Protein AF-A0A3C1G5T3-F1 (afdb_monomer)

Mean predicted aligned error: 8.59 Å

Foldseek 3Di:
DDQDPVNVVVVVVVVVVPPPPPLVVVVVCLVVCLLPQAKWKKKKAKDFQDPVNLVVCVVVVPDPDSVRRDRIDIDIDIGLAQDQDDARMWMWIDGRPDPDIHTLADHYHPVCLVQCDPPHPNPDPRHVVRVVCVVPPSVVSRDDDPSRDDPVVRVVSVVVVVVVVVVVVVPPDPPPDDDD

Structure (mmCIF, N/CA/C/O backbone):
data_AF-A0A3C1G5T3-F1
#
_entry.id   AF-A0A3C1G5T3-F1
#
loop_
_atom_site.group_PDB
_atom_site.id
_atom_site.type_symbol
_atom_site.label_atom_id
_atom_site.label_alt_id
_atom_site.label_comp_id
_atom_site.label_asym_id
_atom_site.label_entity_id
_atom_site.label_seq_id
_atom_site.pdbx_PDB_ins_code
_atom_site.Cartn_x
_atom_site.Cartn_y
_atom_site.Cartn_z
_atom_site.occupancy
_atom_site.B_iso_or_equiv
_atom_site.auth_seq_id
_atom_site.auth_comp_id
_atom_site.auth_asym_id
_atom_site.auth_atom_id
_atom_site.pdbx_PDB_model_num
ATOM 1 N N . MET A 1 1 ? 22.142 -7.875 -28.730 1.00 46.91 1 MET A N 1
ATOM 2 C CA . MET A 1 1 ? 23.131 -7.805 -27.631 1.00 46.91 1 MET A CA 1
ATOM 3 C C . MET A 1 1 ? 22.887 -9.006 -26.719 1.00 46.91 1 MET A C 1
ATOM 5 O O . MET A 1 1 ? 21.768 -9.137 -26.240 1.00 46.91 1 MET A O 1
ATOM 9 N N . LYS A 1 2 ? 23.834 -9.945 -26.578 1.00 52.00 2 LYS A N 1
ATOM 10 C CA . LYS A 1 2 ? 23.668 -11.123 -25.702 1.00 52.00 2 LYS A CA 1
ATOM 11 C C . LYS A 1 2 ? 24.092 -10.728 -24.285 1.00 52.00 2 LYS A C 1
ATOM 13 O O . LYS A 1 2 ? 25.249 -10.384 -24.090 1.00 52.00 2 LYS A O 1
ATOM 18 N N . ILE A 1 3 ? 23.155 -10.729 -23.340 1.00 53.44 3 ILE A N 1
ATOM 19 C CA . ILE A 1 3 ? 23.441 -10.489 -21.918 1.00 53.44 3 ILE A CA 1
ATOM 20 C C . ILE A 1 3 ? 24.166 -11.725 -21.381 1.00 53.44 3 ILE A C 1
ATOM 22 O O . ILE A 1 3 ? 23.725 -12.850 -21.632 1.00 53.44 3 ILE A O 1
ATOM 26 N N . THR A 1 4 ? 25.295 -11.536 -20.699 1.00 74.88 4 THR A N 1
ATOM 27 C CA . THR A 1 4 ? 26.058 -12.658 -20.146 1.00 74.88 4 THR A CA 1
ATOM 28 C C . THR A 1 4 ? 25.395 -13.187 -18.869 1.00 74.88 4 THR A C 1
ATOM 30 O O . THR A 1 4 ? 24.637 -12.488 -18.199 1.00 74.88 4 THR A O 1
ATOM 33 N N . ARG A 1 5 ? 25.663 -14.449 -18.512 1.00 63.16 5 ARG A N 1
ATOM 34 C CA . ARG A 1 5 ? 25.104 -15.080 -17.300 1.00 63.16 5 ARG A CA 1
ATOM 35 C C . ARG A 1 5 ? 25.532 -14.357 -16.014 1.00 63.16 5 ARG A C 1
ATOM 37 O O . ARG A 1 5 ? 24.779 -14.366 -15.048 1.00 63.16 5 ARG A O 1
ATOM 44 N N . ILE A 1 6 ? 26.706 -13.724 -16.030 1.00 67.81 6 ILE A N 1
ATOM 45 C CA . ILE A 1 6 ? 27.238 -12.927 -14.919 1.00 67.81 6 ILE A CA 1
ATOM 46 C C . ILE A 1 6 ? 26.474 -11.602 -14.819 1.00 67.81 6 ILE A C 1
ATOM 48 O O . ILE A 1 6 ? 25.955 -11.297 -13.754 1.00 67.81 6 ILE A O 1
ATOM 52 N N . ASP A 1 7 ? 26.252 -10.901 -15.939 1.00 61.22 7 ASP A N 1
ATOM 53 C CA . ASP A 1 7 ? 25.428 -9.679 -15.952 1.00 61.22 7 ASP A CA 1
ATOM 54 C C . ASP A 1 7 ? 23.989 -9.941 -15.485 1.00 61.22 7 ASP A C 1
ATOM 56 O O . ASP A 1 7 ? 23.367 -9.096 -14.846 1.00 61.22 7 ASP A O 1
ATOM 60 N N . ALA A 1 8 ? 23.430 -11.109 -15.818 1.00 63.44 8 ALA A N 1
ATOM 61 C CA . ALA A 1 8 ? 22.106 -11.512 -15.355 1.00 63.44 8 ALA A CA 1
ATOM 62 C C . ALA A 1 8 ? 22.082 -11.789 -13.842 1.00 63.44 8 ALA A C 1
ATOM 64 O O . ALA A 1 8 ? 21.101 -11.446 -13.185 1.00 63.44 8 ALA A O 1
ATOM 65 N N . HIS A 1 9 ? 23.150 -12.376 -13.294 1.00 66.62 9 HIS A N 1
ATOM 66 C CA . HIS A 1 9 ? 23.280 -12.649 -11.865 1.00 66.62 9 HIS A CA 1
ATOM 67 C C . HIS A 1 9 ? 23.486 -11.366 -11.054 1.00 66.62 9 HIS A C 1
ATOM 69 O O . HIS A 1 9 ? 22.780 -11.179 -10.074 1.00 66.62 9 HIS A O 1
ATOM 75 N N . ASP A 1 10 ? 24.335 -10.442 -11.508 1.00 54.66 10 ASP A N 1
ATOM 76 C CA . ASP A 1 10 ? 24.535 -9.145 -10.846 1.00 54.66 10 ASP A CA 1
ATOM 77 C C . ASP A 1 10 ? 23.273 -8.279 -10.900 1.00 54.66 10 ASP A C 1
ATOM 79 O O . ASP A 1 10 ? 22.906 -7.636 -9.918 1.00 54.66 10 ASP A O 1
ATOM 83 N N . ARG A 1 11 ? 22.546 -8.299 -12.026 1.00 58.91 11 ARG A N 1
ATOM 84 C CA . ARG A 1 11 ? 21.238 -7.634 -12.125 1.00 58.91 11 ARG A CA 1
ATOM 85 C C . ARG A 1 11 ? 20.214 -8.262 -11.191 1.00 58.91 11 ARG A C 1
ATOM 87 O O . ARG A 1 11 ? 19.453 -7.524 -10.578 1.00 58.91 11 ARG A O 1
ATOM 94 N N . PHE A 1 12 ? 20.200 -9.589 -11.072 1.00 58.12 12 PHE A N 1
ATOM 95 C CA . PHE A 1 12 ? 19.327 -10.304 -10.144 1.00 58.12 12 PHE A CA 1
ATOM 96 C C . PHE A 1 12 ? 19.682 -9.983 -8.688 1.00 58.12 12 PHE A C 1
ATOM 98 O O . PHE A 1 12 ? 18.801 -9.578 -7.940 1.00 58.12 12 PHE A O 1
ATOM 105 N N . GLU A 1 13 ? 20.964 -10.051 -8.320 1.00 50.69 13 GLU A N 1
ATOM 106 C CA . GLU A 1 13 ?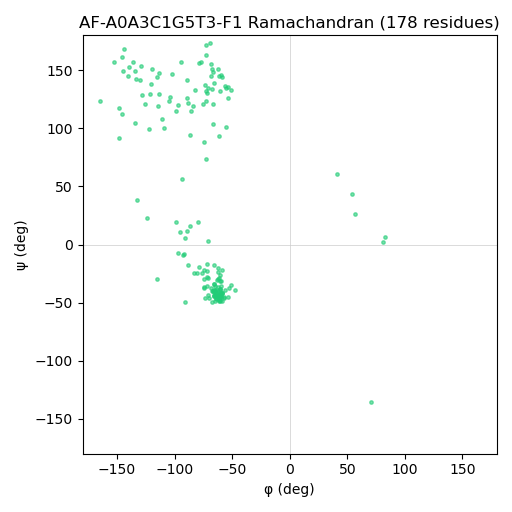 21.484 -9.688 -6.999 1.00 50.69 13 GLU A CA 1
ATOM 107 C C . GLU A 1 13 ? 21.136 -8.247 -6.626 1.00 50.69 13 GLU A C 1
ATOM 109 O O . GLU A 1 13 ? 20.670 -7.999 -5.515 1.00 50.69 13 GLU A O 1
ATOM 114 N N . HIS A 1 14 ? 21.320 -7.298 -7.546 1.00 50.78 14 HIS A N 1
ATOM 115 C CA . HIS A 1 14 ? 20.975 -5.893 -7.341 1.00 50.78 14 HIS A CA 1
ATOM 116 C C . HIS A 1 14 ? 19.457 -5.691 -7.195 1.00 50.78 14 HIS A C 1
ATOM 118 O O . HIS A 1 14 ? 19.027 -4.843 -6.410 1.00 50.78 14 HIS A O 1
ATOM 124 N N . PHE A 1 15 ? 18.645 -6.489 -7.894 1.00 48.47 15 PHE A N 1
ATOM 125 C CA . PHE A 1 15 ? 17.191 -6.524 -7.720 1.00 48.47 15 PHE A CA 1
ATOM 126 C C . PHE A 1 15 ? 16.812 -7.062 -6.331 1.00 48.47 15 PHE A C 1
ATOM 128 O O . PHE A 1 15 ? 16.001 -6.460 -5.636 1.00 48.47 15 PHE A O 1
ATOM 135 N N . THR A 1 16 ? 17.460 -8.140 -5.874 1.00 47.59 16 THR A N 1
ATOM 136 C CA . THR A 1 16 ? 17.227 -8.740 -4.548 1.00 47.59 16 THR A CA 1
ATOM 137 C C . THR A 1 16 ? 17.820 -7.946 -3.383 1.00 47.59 16 THR A C 1
ATOM 139 O O . THR A 1 16 ? 17.267 -7.979 -2.293 1.00 47.59 16 THR A O 1
ATOM 142 N N . LYS A 1 17 ? 18.917 -7.200 -3.562 1.00 44.78 17 LYS A N 1
ATOM 143 C CA . LYS A 1 17 ? 19.487 -6.313 -2.525 1.00 44.78 17 LYS A CA 1
ATOM 144 C C . LYS A 1 17 ? 18.656 -5.045 -2.332 1.00 44.78 17 LYS A C 1
ATOM 146 O O . LYS A 1 17 ? 18.688 -4.455 -1.258 1.00 44.78 17 LYS A O 1
ATOM 151 N N . GLN A 1 18 ? 17.870 -4.666 -3.339 1.00 46.16 18 GLN A N 1
ATOM 152 C CA . GLN A 1 18 ? 16.790 -3.690 -3.217 1.00 46.16 18 GLN A CA 1
ATOM 153 C C . GLN A 1 18 ? 15.461 -4.327 -2.779 1.00 46.16 18 GLN A C 1
ATOM 155 O O . GLN A 1 18 ? 14.431 -3.671 -2.933 1.00 46.16 18 GLN A O 1
ATOM 160 N N . ASN A 1 19 ? 15.445 -5.564 -2.243 1.00 46.97 19 ASN A N 1
ATOM 161 C CA . ASN A 1 19 ? 14.214 -6.189 -1.751 1.00 46.97 19 ASN A CA 1
ATOM 162 C C . ASN A 1 19 ? 13.624 -5.357 -0.616 1.00 46.97 19 ASN A C 1
ATOM 164 O O . ASN A 1 19 ? 13.947 -5.494 0.563 1.00 46.97 19 ASN A O 1
ATOM 168 N N . PHE A 1 20 ? 12.721 -4.483 -1.018 1.00 61.41 20 PHE A N 1
ATOM 169 C CA . PHE A 1 20 ? 11.746 -3.864 -0.171 1.00 61.41 20 PHE A CA 1
ATOM 170 C C . PHE A 1 20 ? 10.818 -4.986 0.282 1.00 61.41 20 PHE A C 1
ATOM 172 O O . PHE A 1 20 ? 10.030 -5.504 -0.512 1.00 61.41 20 PHE A O 1
ATOM 179 N N . ASP A 1 21 ? 10.972 -5.430 1.527 1.00 75.38 21 ASP A N 1
ATOM 180 C CA . ASP A 1 21 ? 10.152 -6.511 2.058 1.00 75.38 21 ASP A CA 1
ATOM 181 C C . ASP A 1 21 ? 8.744 -5.979 2.344 1.00 75.38 21 ASP A C 1
ATOM 183 O O . ASP A 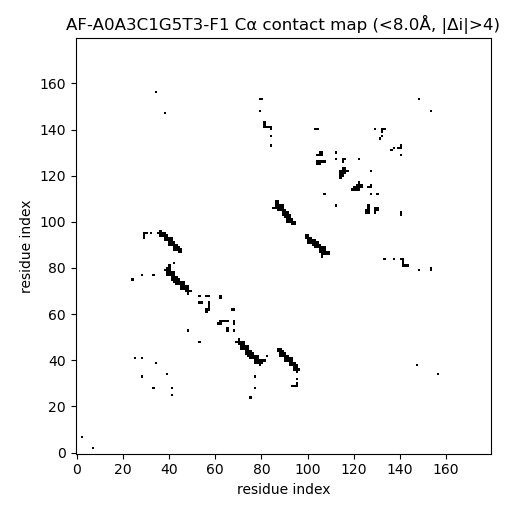1 21 ? 8.427 -5.492 3.432 1.00 75.38 21 ASP A O 1
ATOM 187 N N . ILE A 1 22 ? 7.902 -6.050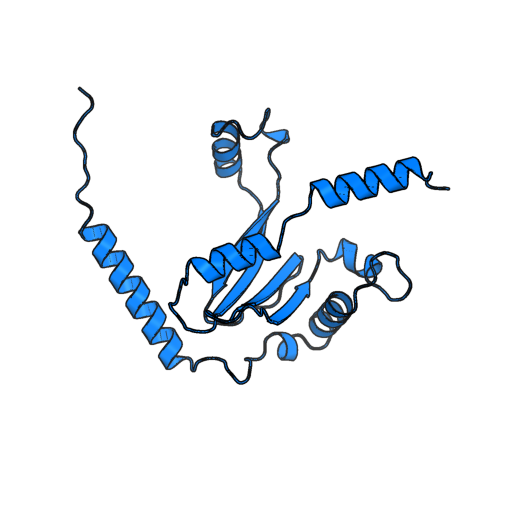 1.309 1.00 84.25 22 ILE A N 1
ATOM 188 C CA . ILE A 1 22 ? 6.473 -5.732 1.354 1.00 84.25 22 ILE A CA 1
ATOM 189 C C . ILE A 1 22 ? 5.822 -6.418 2.558 1.00 84.25 22 ILE A C 1
ATOM 191 O O . ILE A 1 22 ? 4.992 -5.803 3.229 1.00 84.25 22 ILE A O 1
ATOM 195 N N . SER A 1 23 ? 6.220 -7.658 2.854 1.00 85.44 23 SER A N 1
ATOM 196 C CA . SER A 1 23 ? 5.668 -8.454 3.948 1.00 85.44 23 SER A CA 1
ATOM 197 C C . SER A 1 23 ? 6.037 -7.848 5.295 1.00 85.44 23 SER A C 1
ATOM 199 O O . SER A 1 23 ? 5.146 -7.600 6.101 1.00 85.44 23 SER A O 1
ATOM 201 N N . ALA A 1 24 ? 7.315 -7.526 5.516 1.00 87.31 24 ALA A N 1
ATOM 202 C CA . ALA A 1 24 ? 7.762 -6.891 6.756 1.00 87.31 24 ALA A CA 1
ATOM 203 C C . ALA A 1 24 ? 7.095 -5.523 6.980 1.00 87.31 24 ALA A C 1
ATOM 205 O O . ALA A 1 24 ? 6.649 -5.229 8.088 1.00 87.31 24 ALA A O 1
ATOM 206 N N . CYS A 1 25 ? 6.969 -4.697 5.934 1.00 88.56 25 CYS A N 1
ATOM 207 C CA . CYS A 1 25 ? 6.294 -3.400 6.042 1.00 88.56 25 CYS A CA 1
ATOM 208 C C . CYS A 1 25 ? 4.789 -3.533 6.318 1.00 88.56 25 CYS A C 1
ATOM 210 O O . CYS A 1 25 ? 4.238 -2.762 7.106 1.00 88.56 25 CYS A O 1
ATOM 212 N N . CYS A 1 26 ? 4.116 -4.500 5.686 1.00 89.69 26 CYS A N 1
ATOM 213 C CA . CYS A 1 26 ? 2.711 -4.775 5.975 1.00 89.69 26 CYS A CA 1
ATOM 214 C C . CYS A 1 26 ? 2.536 -5.293 7.406 1.00 89.69 26 CYS A C 1
ATOM 216 O O . CYS A 1 26 ? 1.657 -4.807 8.114 1.00 89.69 26 CYS A O 1
ATOM 218 N N . GLN A 1 27 ? 3.391 -6.221 7.842 1.00 91.19 27 GLN A N 1
ATOM 219 C CA . GLN A 1 27 ? 3.329 -6.810 9.176 1.00 91.19 27 GLN A CA 1
ATOM 220 C C . GLN A 1 27 ? 3.538 -5.760 10.272 1.00 91.19 27 GLN A C 1
ATOM 222 O O . GLN A 1 27 ? 2.736 -5.689 11.196 1.00 91.19 27 GLN A O 1
ATOM 227 N N . ASP A 1 28 ? 4.520 -4.864 10.123 1.00 92.25 28 ASP A N 1
ATOM 228 C CA . ASP A 1 28 ? 4.751 -3.763 11.070 1.00 92.25 28 ASP A CA 1
ATOM 229 C C . ASP A 1 28 ? 3.504 -2.872 11.248 1.00 92.25 28 ASP A C 1
ATOM 231 O O . ASP A 1 28 ? 3.165 -2.470 12.364 1.00 92.25 28 ASP A O 1
ATOM 235 N N . LEU A 1 29 ? 2.763 -2.590 10.170 1.00 92.12 29 LEU A N 1
ATOM 236 C CA . LEU A 1 29 ? 1.505 -1.841 10.263 1.00 92.12 29 LEU A CA 1
ATOM 237 C C . LEU A 1 29 ? 0.365 -2.650 10.891 1.00 92.12 29 LEU A C 1
ATOM 239 O O . LEU A 1 29 ? -0.457 -2.071 11.603 1.00 92.12 29 LEU A O 1
ATOM 243 N N . ILE A 1 30 ? 0.301 -3.956 10.635 1.00 93.12 30 ILE A N 1
ATOM 244 C CA . ILE A 1 30 ? -0.686 -4.860 11.241 1.00 93.12 30 ILE A CA 1
ATOM 245 C C . ILE A 1 30 ? -0.470 -4.937 12.751 1.00 93.12 30 ILE A C 1
ATOM 247 O O . ILE A 1 30 ? -1.420 -4.753 13.514 1.00 93.12 30 ILE A O 1
ATOM 251 N N . ASP A 1 31 ? 0.776 -5.117 13.181 1.00 93.12 31 ASP A N 1
ATOM 252 C CA . ASP A 1 31 ? 1.153 -5.240 14.588 1.00 93.12 31 ASP A CA 1
ATOM 253 C C . ASP A 1 31 ? 0.887 -3.946 15.362 1.00 93.12 31 ASP A C 1
ATOM 255 O O . ASP A 1 31 ? 0.428 -3.977 16.505 1.00 93.12 31 ASP A O 1
ATOM 259 N N . LYS A 1 32 ? 1.082 -2.788 14.716 1.00 92.88 32 LYS A N 1
ATOM 260 C CA . LYS A 1 32 ? 0.753 -1.472 15.289 1.00 92.88 32 LYS A CA 1
ATOM 261 C C . LYS A 1 32 ? -0.740 -1.252 15.520 1.00 92.88 32 LYS A C 1
ATOM 263 O O . LYS A 1 32 ? -1.080 -0.326 16.257 1.00 92.88 32 LYS A O 1
ATOM 268 N N . ARG A 1 33 ? -1.618 -2.044 14.887 1.00 91.50 33 ARG A N 1
ATOM 269 C CA . ARG A 1 33 ? -3.087 -1.957 14.997 1.00 91.50 33 ARG A CA 1
ATOM 270 C C . ARG A 1 33 ? -3.594 -0.506 15.009 1.00 91.50 33 ARG A C 1
ATOM 272 O O . ARG A 1 33 ? -4.234 -0.079 15.974 1.00 91.50 33 ARG A O 1
ATOM 279 N N . PRO A 1 34 ? -3.337 0.280 13.946 1.00 92.06 34 PRO A N 1
ATOM 280 C CA . PRO A 1 34 ? -3.636 1.716 13.915 1.00 92.06 34 PRO A CA 1
ATOM 281 C C . PRO A 1 34 ? -5.120 2.039 14.148 1.00 92.06 34 PRO A C 1
ATOM 283 O O . PRO A 1 34 ? -5.452 3.149 14.562 1.00 92.06 34 PRO A O 1
ATOM 286 N N . PHE A 1 35 ? -6.001 1.065 13.907 1.00 94.00 35 PHE A N 1
ATOM 287 C CA . PHE A 1 35 ? -7.446 1.157 14.108 1.00 94.00 35 PHE A CA 1
ATOM 288 C C . PHE A 1 35 ? -7.987 0.055 15.040 1.00 94.00 35 PHE A C 1
ATOM 290 O O . PHE A 1 35 ? -9.167 -0.284 14.975 1.00 94.00 35 PHE A O 1
ATOM 297 N N . GLY A 1 36 ? -7.138 -0.525 15.896 1.00 91.44 36 GLY A N 1
ATOM 298 C CA . GLY A 1 36 ? -7.494 -1.671 16.737 1.00 91.44 36 GLY A CA 1
ATOM 299 C C . GLY A 1 36 ? -7.663 -2.958 15.922 1.00 91.44 36 GLY A C 1
ATOM 300 O O . GLY A 1 36 ? -6.857 -3.239 15.038 1.00 91.44 36 GLY A O 1
ATOM 301 N N . ASP A 1 37 ? -8.718 -3.723 16.209 1.00 93.75 37 ASP A N 1
ATOM 302 C CA . ASP A 1 37 ? -8.994 -5.026 15.574 1.00 93.75 37 ASP A CA 1
ATOM 303 C C . ASP A 1 37 ? -9.846 -4.924 14.292 1.00 93.75 37 ASP A C 1
ATOM 305 O O . ASP A 1 37 ? -10.363 -5.912 13.773 1.00 93.75 37 ASP A O 1
ATOM 309 N N . ILE A 1 38 ? -10.024 -3.708 13.778 1.00 94.38 38 ILE A N 1
ATOM 310 C CA . ILE A 1 38 ? -10.849 -3.430 12.603 1.00 94.38 38 ILE A CA 1
ATOM 311 C C . ILE A 1 38 ? -10.040 -3.713 11.329 1.00 94.38 38 ILE A C 1
ATOM 313 O O . ILE A 1 38 ? -8.919 -3.212 11.226 1.00 94.38 38 ILE A O 1
ATOM 317 N N . PRO A 1 39 ? -10.585 -4.440 10.332 1.00 95.75 39 PRO A N 1
ATOM 318 C CA . PRO A 1 39 ? -9.942 -4.585 9.029 1.00 95.75 39 PRO A CA 1
ATOM 319 C C . PRO A 1 39 ? -9.665 -3.230 8.379 1.00 95.75 39 PRO A C 1
ATOM 321 O O . PRO A 1 39 ? -10.511 -2.334 8.386 1.00 95.75 39 PRO A O 1
ATOM 324 N N . PHE A 1 40 ? -8.480 -3.075 7.803 1.00 96.88 40 PHE A N 1
ATOM 325 C CA . PHE A 1 40 ? -8.052 -1.802 7.236 1.00 96.88 40 PHE A CA 1
ATOM 326 C C . PHE A 1 40 ? -7.186 -1.998 6.000 1.00 96.88 40 PHE A C 1
ATOM 328 O O . PHE A 1 40 ? -6.620 -3.062 5.756 1.00 96.88 40 PHE A O 1
ATOM 335 N N . TYR A 1 41 ? -7.080 -0.944 5.208 1.00 97.75 41 TYR A N 1
ATOM 336 C CA . TYR A 1 41 ? -6.253 -0.903 4.021 1.00 97.75 41 TYR A CA 1
ATOM 337 C C . TYR A 1 41 ? -4.837 -0.435 4.344 1.00 97.75 41 TYR A C 1
ATOM 339 O O . TYR A 1 41 ? -4.642 0.499 5.118 1.00 97.75 41 TYR A O 1
ATOM 347 N N . ILE A 1 42 ? -3.847 -1.027 3.690 1.00 97.50 42 ILE A N 1
ATOM 348 C CA . ILE A 1 42 ? -2.461 -0.572 3.685 1.00 97.50 42 ILE A CA 1
ATOM 349 C C . ILE A 1 42 ? -2.171 -0.057 2.281 1.00 97.50 42 ILE A C 1
ATOM 351 O O . ILE A 1 42 ? -2.084 -0.831 1.328 1.00 97.50 42 ILE A O 1
ATOM 355 N N . PHE A 1 43 ? -2.057 1.262 2.155 1.00 97.44 43 PHE A N 1
ATOM 356 C CA . PHE A 1 43 ? -1.760 1.924 0.894 1.00 97.44 43 PHE A CA 1
ATOM 357 C C . PHE A 1 43 ? -0.278 2.268 0.815 1.00 97.44 43 PHE A C 1
ATOM 359 O O . PHE A 1 43 ? 0.218 3.085 1.594 1.00 97.44 43 PHE A O 1
ATOM 366 N N . ALA A 1 44 ? 0.418 1.649 -0.130 1.00 95.81 44 ALA A N 1
ATOM 367 C CA . ALA A 1 44 ? 1.813 1.915 -0.425 1.00 95.81 44 ALA A CA 1
ATOM 368 C C . ALA A 1 44 ? 1.903 2.722 -1.719 1.00 95.81 44 ALA A C 1
ATOM 370 O O . ALA A 1 44 ? 1.405 2.288 -2.752 1.00 95.81 44 ALA A O 1
ATOM 371 N N . HIS A 1 45 ? 2.529 3.891 -1.691 1.00 93.75 45 HIS A N 1
ATOM 372 C CA . HIS A 1 45 ? 2.688 4.718 -2.890 1.00 93.75 45 HIS A CA 1
ATOM 373 C C . HIS A 1 45 ? 4.029 5.436 -2.871 1.00 93.75 45 HIS A C 1
ATOM 375 O O . HIS A 1 45 ? 4.569 5.752 -1.806 1.00 93.75 45 HIS A O 1
ATOM 381 N N . ALA A 1 46 ? 4.578 5.684 -4.056 1.00 89.50 46 ALA A N 1
ATOM 382 C CA . ALA A 1 46 ? 5.809 6.440 -4.175 1.00 89.50 46 ALA A CA 1
ATOM 383 C C . ALA A 1 46 ? 5.576 7.930 -3.887 1.00 89.50 46 ALA A C 1
ATOM 385 O O . ALA A 1 46 ? 4.685 8.558 -4.457 1.00 89.50 46 ALA A O 1
ATOM 386 N N . ARG A 1 47 ? 6.435 8.513 -3.050 1.00 89.38 47 ARG A N 1
ATOM 387 C CA . ARG A 1 47 ? 6.538 9.956 -2.826 1.00 89.38 47 ARG A CA 1
ATOM 388 C C . ARG A 1 47 ? 7.940 10.429 -3.175 1.00 89.38 47 ARG A C 1
ATOM 390 O O . ARG A 1 47 ? 8.926 9.792 -2.806 1.00 89.38 47 ARG A O 1
ATOM 397 N N . THR A 1 48 ? 8.026 11.575 -3.837 1.00 87.62 48 THR A N 1
ATOM 398 C CA . THR A 1 48 ? 9.293 12.288 -4.017 1.00 87.62 48 THR A CA 1
ATOM 399 C C . THR A 1 48 ? 9.797 12.816 -2.672 1.00 87.62 48 THR A C 1
ATOM 401 O O . THR A 1 48 ? 9.035 13.395 -1.894 1.00 87.62 48 THR A O 1
ATOM 404 N N . ILE A 1 49 ? 11.081 12.611 -2.393 1.00 87.50 49 ILE A N 1
ATOM 405 C CA . ILE A 1 49 ? 11.759 13.134 -1.207 1.00 87.50 49 ILE A CA 1
ATOM 406 C C . ILE A 1 49 ? 12.209 14.566 -1.505 1.00 87.50 49 ILE A C 1
ATOM 408 O O . ILE A 1 49 ? 12.991 14.804 -2.426 1.00 87.50 49 ILE A O 1
ATOM 412 N N . GLY A 1 50 ? 11.706 15.526 -0.727 1.00 88.56 50 GLY A N 1
ATOM 413 C CA . GLY A 1 50 ? 12.120 16.928 -0.824 1.00 88.56 50 GLY A CA 1
ATOM 414 C C . GLY A 1 50 ? 13.529 17.158 -0.269 1.00 88.56 50 GLY A C 1
ATOM 415 O O . GLY A 1 50 ? 14.043 16.346 0.501 1.00 88.56 50 GLY A O 1
ATOM 416 N N . MET A 1 51 ? 14.14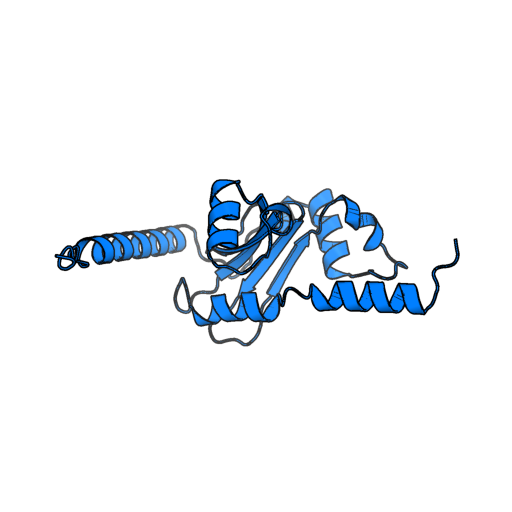8 18.290 -0.615 1.00 88.56 51 MET A N 1
ATOM 417 C CA . MET A 1 51 ? 15.529 18.591 -0.209 1.00 88.56 51 MET A CA 1
ATOM 418 C C . MET A 1 51 ? 15.716 18.598 1.317 1.00 88.56 51 MET A C 1
ATOM 420 O O . MET A 1 51 ? 16.667 18.009 1.822 1.00 88.56 51 MET A O 1
ATOM 424 N N . ASP A 1 52 ? 14.769 19.167 2.065 1.00 89.50 52 ASP A N 1
ATOM 425 C CA . ASP A 1 52 ? 14.825 19.200 3.534 1.00 89.50 52 ASP A CA 1
ATOM 426 C C . ASP A 1 52 ? 14.847 17.798 4.153 1.00 89.50 52 ASP A C 1
ATOM 428 O O . ASP A 1 52 ? 15.531 17.537 5.144 1.00 89.50 52 ASP A O 1
ATOM 432 N N . GLU A 1 53 ? 14.093 16.868 3.570 1.00 87.12 53 GLU A N 1
ATOM 433 C CA . GLU A 1 53 ? 14.067 15.481 4.018 1.00 87.12 53 GLU A CA 1
ATOM 434 C C . GLU A 1 53 ? 15.336 14.739 3.600 1.00 87.12 53 GLU A C 1
ATOM 436 O O . GLU A 1 53 ? 15.868 13.973 4.404 1.00 87.12 53 GLU A O 1
ATOM 441 N N . LYS A 1 54 ? 15.883 15.028 2.410 1.00 89.50 54 LYS A N 1
ATOM 442 C CA . LYS A 1 54 ? 17.201 14.515 2.014 1.00 89.50 54 LYS A CA 1
ATOM 443 C C . LYS A 1 54 ? 18.281 14.927 3.011 1.00 89.50 54 LYS A C 1
ATOM 445 O O . LYS A 1 54 ? 19.042 14.075 3.462 1.00 89.50 54 LYS A O 1
ATOM 450 N N . ILE A 1 55 ? 18.291 16.196 3.425 1.00 90.19 55 ILE A N 1
ATOM 451 C CA . ILE A 1 55 ? 19.221 16.715 4.438 1.00 90.19 55 ILE A CA 1
ATOM 452 C C . ILE A 1 55 ? 19.048 15.973 5.768 1.00 90.19 55 ILE A C 1
ATOM 454 O O . ILE A 1 55 ? 20.039 15.570 6.375 1.00 90.19 55 ILE A O 1
ATOM 458 N N . LYS A 1 56 ? 17.808 15.722 6.209 1.00 88.88 56 LYS A N 1
ATOM 459 C CA . LYS A 1 56 ? 17.540 14.953 7.439 1.00 88.88 56 LYS A CA 1
ATOM 460 C C . LYS A 1 56 ? 18.034 13.509 7.350 1.00 88.88 56 LYS A C 1
ATOM 462 O O . LYS A 1 56 ? 18.650 13.024 8.296 1.00 88.88 56 LYS A O 1
ATOM 467 N N . LEU A 1 57 ? 17.775 12.819 6.240 1.00 86.88 57 LEU A N 1
ATOM 468 C CA . LEU A 1 57 ? 18.222 11.437 6.029 1.00 86.88 57 LEU A CA 1
ATOM 469 C C . LEU A 1 57 ? 19.749 11.339 5.964 1.00 86.88 57 LEU A 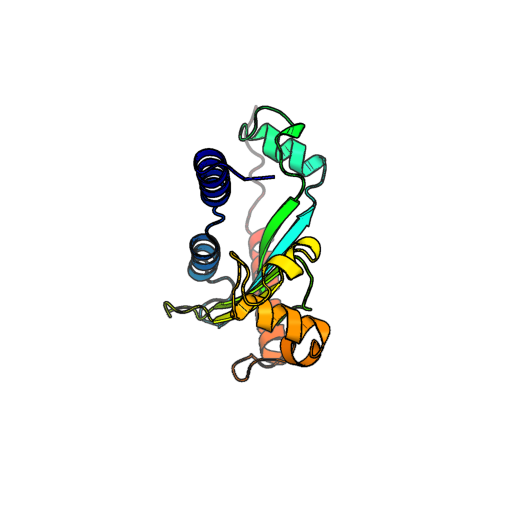C 1
ATOM 471 O O . LEU A 1 57 ? 20.332 10.423 6.543 1.00 86.88 57 LEU A O 1
ATOM 475 N N . TYR A 1 58 ? 20.393 12.313 5.323 1.00 88.12 58 TYR A N 1
ATOM 476 C CA . TYR A 1 58 ? 21.845 12.441 5.305 1.00 88.12 58 TYR A CA 1
ATOM 477 C C . TYR A 1 58 ? 22.418 12.704 6.708 1.00 88.12 58 TYR A C 1
ATOM 479 O O . TYR A 1 58 ? 23.335 12.008 7.139 1.00 88.12 58 TYR A O 1
ATOM 487 N N . ALA A 1 59 ? 21.827 13.624 7.480 1.00 89.44 59 ALA A N 1
ATOM 488 C CA . ALA A 1 59 ? 22.261 13.938 8.845 1.00 89.44 59 ALA A CA 1
ATOM 489 C C . ALA A 1 59 ? 22.180 12.732 9.803 1.00 89.44 59 ALA A C 1
ATOM 491 O O . ALA A 1 59 ? 22.964 12.638 10.747 1.00 89.44 59 ALA A O 1
ATOM 492 N N . GLN A 1 60 ? 21.292 11.768 9.533 1.00 89.62 60 GLN A N 1
ATOM 493 C CA . GLN A 1 60 ? 21.223 10.487 10.252 1.00 89.62 60 GLN A CA 1
ATOM 494 C C . GLN A 1 60 ? 22.395 9.534 9.937 1.00 89.62 60 GLN A C 1
ATOM 496 O O . GLN A 1 60 ? 22.402 8.411 10.437 1.00 89.62 60 GLN A O 1
ATOM 501 N N . ARG A 1 61 ? 23.375 9.950 9.117 1.00 81.56 61 ARG A N 1
ATOM 502 C CA . ARG A 1 61 ? 24.551 9.168 8.684 1.00 81.56 61 ARG A CA 1
ATOM 503 C C . ARG A 1 61 ? 24.203 7.842 8.003 1.00 81.56 61 ARG A C 1
ATOM 505 O O . ARG A 1 61 ? 24.998 6.906 8.011 1.00 81.56 61 ARG A O 1
ATOM 512 N N . LYS A 1 62 ? 23.016 7.763 7.399 1.00 82.12 62 LYS A N 1
ATOM 513 C CA . LYS A 1 62 ? 22.584 6.595 6.617 1.00 82.12 62 LYS A CA 1
ATOM 514 C C . LYS A 1 62 ? 23.186 6.564 5.210 1.00 82.12 62 LYS A C 1
ATOM 516 O O . LYS A 1 62 ? 23.214 5.504 4.599 1.00 82.12 62 LYS A O 1
ATOM 521 N N . PHE A 1 63 ? 23.665 7.708 4.721 1.00 87.69 63 PHE A N 1
ATOM 522 C CA . PHE A 1 63 ? 24.209 7.901 3.376 1.00 87.69 63 PHE A CA 1
ATOM 523 C C . PHE A 1 63 ? 25.514 8.696 3.461 1.00 87.69 63 PHE A C 1
ATOM 525 O O . PHE A 1 63 ? 25.671 9.513 4.374 1.00 87.69 63 PHE A O 1
ATOM 532 N N . LYS A 1 64 ? 26.454 8.459 2.538 1.00 88.75 64 LYS A N 1
ATOM 533 C CA . LYS A 1 64 ? 27.761 9.137 2.530 1.00 88.75 64 LYS A CA 1
ATOM 534 C C . LYS A 1 64 ? 27.697 10.510 1.869 1.00 88.75 64 LYS A C 1
ATOM 536 O O . LYS A 1 64 ? 28.520 11.363 2.188 1.00 88.75 64 LYS A O 1
ATOM 541 N N . SER A 1 65 ? 26.723 10.733 0.989 1.00 89.69 65 SER A N 1
ATOM 542 C CA . SER A 1 65 ? 26.481 12.021 0.336 1.00 89.69 65 SER A CA 1
ATOM 543 C C . SER A 1 65 ? 24.982 12.280 0.127 1.00 89.69 65 SER A C 1
ATOM 545 O O . SER A 1 65 ? 24.153 11.386 0.311 1.00 89.69 65 SER A O 1
ATOM 547 N N . LEU A 1 66 ? 24.614 13.516 -0.228 1.00 88.25 66 LEU A N 1
ATOM 548 C CA . LEU A 1 66 ? 23.217 13.891 -0.495 1.00 88.25 66 LEU A CA 1
ATOM 549 C C . LEU A 1 66 ? 22.698 13.297 -1.812 1.00 88.25 66 LEU A C 1
ATOM 551 O O . LEU A 1 66 ? 21.501 13.046 -1.945 1.00 88.25 66 LEU A O 1
ATOM 555 N N . GLU A 1 67 ? 23.594 13.061 -2.767 1.00 88.62 67 GLU A N 1
ATOM 556 C CA . GLU A 1 67 ? 23.310 12.448 -4.066 1.00 88.62 67 GLU A CA 1
ATOM 557 C C . GLU A 1 67 ? 22.984 10.955 -3.931 1.00 88.62 67 GLU A C 1
ATOM 559 O O . GLU A 1 67 ? 22.204 10.427 -4.718 1.00 88.62 67 GLU A O 1
ATOM 564 N N . GLU A 1 68 ? 23.527 10.285 -2.908 1.00 86.88 68 GLU A N 1
ATOM 565 C CA . GLU A 1 68 ? 23.186 8.895 -2.577 1.00 86.88 68 GLU A CA 1
ATOM 566 C C . GLU A 1 68 ? 21.778 8.753 -1.972 1.00 86.88 68 GLU A C 1
ATOM 568 O O . GLU A 1 68 ? 21.232 7.648 -1.933 1.00 86.88 68 GLU A O 1
ATOM 573 N N . VAL A 1 69 ? 21.167 9.847 -1.495 1.00 84.31 69 VAL A N 1
ATOM 574 C CA . VAL A 1 69 ? 19.815 9.800 -0.933 1.00 84.31 69 VAL A CA 1
ATOM 575 C C . VAL A 1 69 ? 18.801 9.617 -2.068 1.00 84.31 69 VAL A C 1
ATOM 577 O O . VAL A 1 69 ? 18.731 10.466 -2.968 1.00 84.31 69 VAL A O 1
ATOM 580 N N . PRO A 1 70 ? 17.960 8.564 -2.020 1.00 84.94 70 PRO A N 1
ATOM 581 C CA . PRO A 1 70 ? 17.017 8.276 -3.090 1.00 84.94 70 PRO A CA 1
ATOM 582 C C . PRO A 1 70 ? 16.057 9.446 -3.327 1.00 84.94 70 PRO A C 1
ATOM 584 O O . PRO A 1 70 ? 15.622 10.133 -2.406 1.00 84.94 70 PRO A O 1
ATOM 587 N N . GLU A 1 71 ? 15.698 9.677 -4.588 1.00 85.00 71 GLU A N 1
ATOM 588 C CA . GLU A 1 71 ? 14.761 10.746 -4.957 1.00 85.00 71 GLU A CA 1
ATOM 589 C C . GLU A 1 71 ? 13.308 10.396 -4.645 1.00 85.00 71 GLU A C 1
ATOM 591 O O . GLU A 1 71 ? 12.472 11.282 -4.476 1.00 85.00 71 GLU A O 1
ATOM 596 N N . LYS A 1 72 ? 13.001 9.100 -4.581 1.00 84.31 72 LYS A N 1
ATOM 597 C CA . LYS A 1 72 ? 11.668 8.574 -4.312 1.00 84.31 72 LYS A CA 1
ATOM 598 C C . LYS A 1 72 ? 11.744 7.534 -3.206 1.00 84.31 72 LYS A C 1
ATOM 600 O O . LYS A 1 72 ? 12.667 6.727 -3.170 1.00 84.31 72 LYS A O 1
ATOM 605 N N . THR A 1 73 ? 10.743 7.535 -2.340 1.00 86.25 73 THR A N 1
ATOM 606 C CA . THR A 1 73 ? 10.538 6.503 -1.321 1.00 86.25 73 THR A CA 1
ATOM 607 C C . THR A 1 73 ? 9.108 5.994 -1.380 1.00 86.25 73 THR A C 1
ATOM 609 O O . THR A 1 73 ? 8.209 6.719 -1.807 1.00 86.25 73 THR A O 1
ATOM 612 N N . ILE A 1 74 ? 8.887 4.755 -0.953 1.00 88.44 74 ILE A N 1
ATOM 613 C CA . IL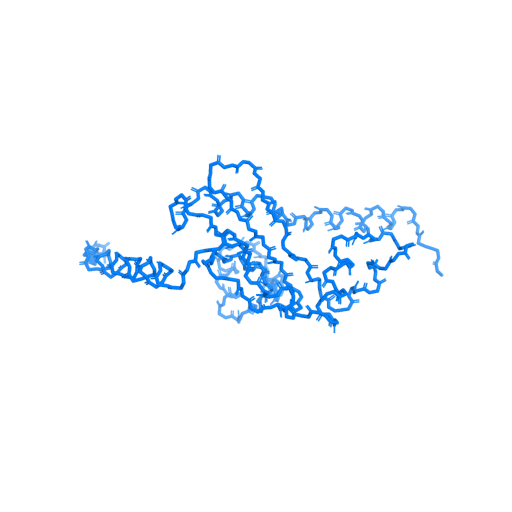E A 1 74 ? 7.544 4.202 -0.805 1.00 88.44 74 ILE A CA 1
ATOM 614 C C . ILE A 1 74 ? 7.050 4.522 0.601 1.00 88.44 74 ILE A C 1
ATOM 616 O O . ILE A 1 74 ? 7.701 4.203 1.596 1.00 88.44 74 ILE A O 1
ATOM 620 N N . ILE A 1 75 ? 5.880 5.146 0.679 1.00 91.31 75 ILE A N 1
ATOM 621 C CA . ILE A 1 75 ? 5.212 5.449 1.940 1.00 91.31 75 ILE A CA 1
ATOM 622 C C . ILE A 1 75 ? 4.071 4.473 2.136 1.00 91.31 75 ILE A C 1
ATOM 624 O O . ILE A 1 75 ? 3.183 4.377 1.290 1.00 91.31 75 ILE A O 1
ATOM 628 N N . TRP A 1 76 ? 4.076 3.829 3.296 1.00 94.19 76 TRP A N 1
ATOM 629 C CA . TRP A 1 76 ? 3.036 2.922 3.749 1.00 94.19 76 TRP A CA 1
ATOM 630 C C . TRP A 1 76 ? 2.064 3.660 4.665 1.00 94.19 76 TRP A C 1
ATOM 632 O O . TRP A 1 76 ? 2.461 4.205 5.696 1.00 94.1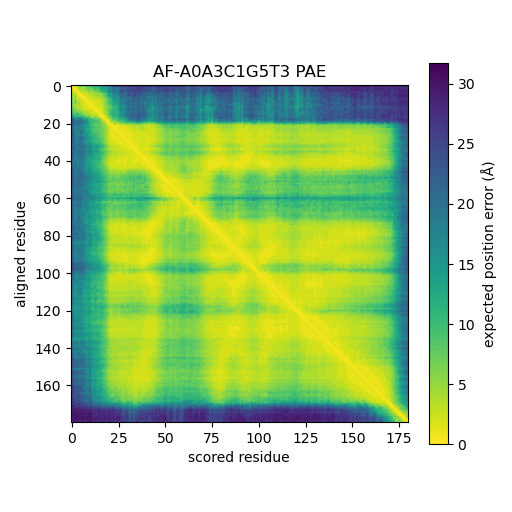9 76 TRP A O 1
ATOM 642 N N . GLN A 1 77 ? 0.791 3.709 4.283 1.00 95.12 77 GLN A N 1
ATOM 643 C CA . GLN A 1 77 ? -0.243 4.436 5.012 1.00 95.12 77 GLN A CA 1
ATOM 644 C C . GLN A 1 77 ? -1.423 3.520 5.340 1.00 95.12 77 GLN A C 1
ATOM 646 O O . GLN A 1 77 ? -2.068 3.020 4.415 1.00 95.12 77 GLN A O 1
ATOM 651 N N . PRO A 1 78 ? -1.764 3.337 6.625 1.00 96.44 78 PRO A N 1
ATOM 652 C CA . PRO A 1 78 ? -2.988 2.648 6.999 1.00 96.44 78 PRO A CA 1
ATOM 653 C C . PRO A 1 78 ? -4.211 3.544 6.728 1.00 96.44 78 PRO A C 1
ATOM 655 O O . PRO A 1 78 ? -4.194 4.744 7.017 1.00 96.44 78 PRO A O 1
ATOM 658 N N . ARG A 1 79 ? -5.286 2.979 6.171 1.00 96.38 79 ARG A N 1
ATOM 659 C CA . ARG A 1 79 ? -6.527 3.686 5.808 1.00 96.38 79 ARG A CA 1
ATOM 660 C C . ARG A 1 79 ? -7.762 2.842 6.118 1.00 96.38 79 ARG A C 1
ATOM 662 O O . ARG A 1 79 ? -7.739 1.633 5.943 1.00 96.38 79 ARG A O 1
ATOM 669 N N . LEU A 1 80 ? -8.860 3.477 6.527 1.00 96.19 80 LEU A N 1
ATOM 670 C CA . LEU A 1 80 ? -10.163 2.805 6.670 1.00 96.19 80 LEU A CA 1
ATOM 671 C C . LEU A 1 80 ? -10.977 2.817 5.371 1.00 96.19 80 LEU A C 1
ATOM 673 O O . LEU A 1 80 ? -11.917 2.046 5.226 1.00 96.19 80 LEU A O 1
ATOM 677 N N . THR A 1 81 ? -10.620 3.693 4.432 1.00 95.94 81 THR A N 1
ATOM 678 C CA . THR A 1 81 ? -11.249 3.797 3.116 1.00 95.94 81 THR A CA 1
ATOM 679 C C . THR A 1 81 ? -10.276 3.396 2.021 1.00 95.94 81 THR A C 1
ATOM 681 O O . THR A 1 81 ? -9.068 3.646 2.108 1.00 95.94 81 THR A O 1
ATOM 684 N N . LYS A 1 82 ? -10.830 2.807 0.962 1.00 96.00 82 LYS A N 1
ATOM 685 C CA . LYS A 1 82 ? -10.108 2.503 -0.267 1.00 96.00 82 LYS A CA 1
ATOM 686 C C . LYS A 1 82 ? -9.707 3.825 -0.950 1.00 96.00 82 LYS A C 1
ATOM 688 O O . LYS A 1 82 ? -10.582 4.664 -1.173 1.00 96.00 82 LYS A O 1
ATOM 693 N N . PRO A 1 83 ? -8.409 4.088 -1.184 1.00 95.75 83 PRO A N 1
ATOM 694 C CA . PRO A 1 83 ? -7.964 5.289 -1.887 1.00 95.75 83 PRO A CA 1
ATOM 695 C C . PRO A 1 83 ? -8.275 5.204 -3.386 1.00 95.75 83 PRO A C 1
ATOM 697 O O . PRO A 1 83 ? -8.650 4.151 -3.890 1.00 95.75 83 PRO A O 1
ATOM 700 N N . GLU A 1 84 ? -8.066 6.308 -4.100 1.00 96.56 84 GLU A N 1
ATOM 701 C CA . GLU A 1 84 ? -8.035 6.289 -5.563 1.00 96.56 84 GLU A CA 1
ATOM 702 C C . GLU A 1 84 ? -6.832 5.466 -6.051 1.00 96.56 84 GLU A C 1
ATOM 704 O O . GLU A 1 84 ? -5.731 5.563 -5.496 1.00 96.56 84 GLU A O 1
ATOM 709 N N . ALA A 1 85 ? -7.031 4.666 -7.095 1.00 96.50 85 ALA A N 1
ATOM 710 C CA . ALA A 1 85 ? -5.964 3.914 -7.727 1.00 96.50 85 ALA A CA 1
ATOM 711 C C . ALA A 1 85 ? -5.036 4.861 -8.502 1.00 96.50 85 ALA A C 1
ATOM 713 O O . ALA A 1 85 ? -5.479 5.749 -9.241 1.00 96.50 85 ALA A O 1
ATOM 714 N N . GLN A 1 86 ? -3.728 4.660 -8.336 1.00 95.38 86 GLN A N 1
ATOM 715 C CA . GLN A 1 86 ? -2.679 5.493 -8.924 1.00 95.38 86 GLN A CA 1
ATOM 716 C C . GLN A 1 86 ? -1.521 4.626 -9.429 1.00 95.38 86 GLN A C 1
ATOM 718 O O . GLN A 1 86 ? -1.270 3.537 -8.909 1.00 95.38 86 GLN A O 1
ATOM 723 N N . GLU A 1 87 ? -0.796 5.113 -10.434 1.00 94.25 87 GLU A N 1
ATOM 724 C CA . GLU A 1 87 ? 0.423 4.458 -10.918 1.00 94.25 87 GLU A CA 1
ATOM 725 C C . GLU A 1 87 ? 1.491 4.402 -9.813 1.00 94.25 87 GLU A C 1
ATOM 727 O O . GLU A 1 87 ? 1.551 5.274 -8.944 1.00 94.25 87 GLU A O 1
ATOM 732 N N . ASN A 1 88 ? 2.360 3.389 -9.862 1.00 93.88 88 ASN A N 1
ATOM 733 C CA . ASN A 1 88 ? 3.407 3.163 -8.860 1.00 93.88 88 ASN A CA 1
ATOM 734 C C . ASN A 1 88 ? 2.870 3.099 -7.411 1.00 93.88 88 ASN A C 1
ATOM 736 O O . ASN A 1 88 ? 3.430 3.699 -6.483 1.00 93.88 88 ASN A O 1
ATOM 740 N N . SER A 1 89 ? 1.753 2.388 -7.233 1.00 95.56 89 SER A N 1
ATOM 741 C CA . SER A 1 89 ? 1.091 2.178 -5.949 1.00 95.56 89 SER A CA 1
ATOM 742 C C . SER A 1 89 ? 0.656 0.727 -5.750 1.00 95.56 89 SER A C 1
ATOM 744 O O . SER A 1 89 ? 0.448 -0.035 -6.694 1.00 95.56 89 SER A O 1
ATOM 746 N N . MET A 1 90 ? 0.499 0.334 -4.494 1.00 96.50 90 MET A N 1
ATOM 747 C CA . MET A 1 90 ? -0.012 -0.966 -4.088 1.00 96.50 90 MET A CA 1
ATOM 748 C C . MET A 1 90 ? -1.053 -0.755 -2.998 1.00 96.50 90 MET A C 1
ATOM 750 O O . MET A 1 90 ? -0.898 0.112 -2.133 1.00 96.50 90 MET A O 1
ATOM 754 N N . LEU A 1 91 ? -2.105 -1.561 -3.028 1.00 97.31 91 LEU A N 1
ATOM 755 C CA . LEU A 1 91 ? -3.108 -1.568 -1.979 1.00 97.31 91 LEU A CA 1
ATOM 756 C C . LEU A 1 91 ? -3.326 -2.984 -1.483 1.00 97.31 91 LEU A C 1
ATOM 758 O O . LEU A 1 91 ? -3.625 -3.904 -2.246 1.00 97.31 91 LEU A O 1
ATOM 762 N N . PHE A 1 92 ? -3.245 -3.112 -0.170 1.00 96.69 92 PHE A N 1
ATOM 763 C CA . PHE A 1 92 ? -3.506 -4.341 0.547 1.00 96.69 92 PHE A CA 1
ATOM 764 C C . PHE A 1 92 ? -4.656 -4.119 1.523 1.00 96.69 92 PHE A C 1
ATOM 766 O O . PHE A 1 92 ? -4.841 -3.010 2.019 1.00 96.69 92 PHE A O 1
ATOM 773 N N . LYS A 1 93 ? -5.415 -5.167 1.825 1.00 96.88 93 LYS A N 1
ATOM 774 C CA . LYS A 1 93 ? -6.396 -5.181 2.908 1.00 96.88 93 LYS A CA 1
ATOM 775 C C . LYS A 1 93 ? -5.942 -6.174 3.965 1.00 96.88 93 LYS A C 1
ATOM 777 O O . LYS A 1 93 ? -5.761 -7.360 3.684 1.00 96.88 93 LYS A O 1
ATOM 782 N N . ALA A 1 94 ? -5.722 -5.660 5.163 1.00 96.12 94 ALA A N 1
ATOM 783 C CA . ALA A 1 94 ? -5.257 -6.407 6.311 1.00 96.12 94 ALA A CA 1
ATOM 784 C C . ALA A 1 94 ? -6.408 -6.699 7.275 1.00 96.12 94 ALA A C 1
ATOM 786 O O . ALA A 1 94 ? -7.318 -5.886 7.456 1.00 96.12 94 ALA A O 1
ATOM 787 N N . TYR A 1 95 ? -6.323 -7.857 7.923 1.00 94.81 95 TYR A N 1
ATOM 788 C CA . TYR A 1 95 ? -7.291 -8.325 8.905 1.00 94.81 95 TYR A CA 1
ATOM 789 C C . TYR A 1 95 ? -6.554 -8.582 10.220 1.00 94.81 95 TYR A C 1
ATOM 791 O O . TYR A 1 95 ? -5.912 -9.625 10.346 1.00 94.81 95 TYR A O 1
ATOM 799 N N . PRO A 1 96 ? -6.602 -7.651 11.190 1.00 91.44 96 PRO A N 1
ATOM 800 C CA . PRO A 1 96 ? -5.946 -7.842 12.479 1.00 91.44 96 PRO A CA 1
ATOM 801 C C . PRO A 1 96 ? -6.321 -9.184 13.120 1.00 91.44 96 PRO A C 1
ATOM 803 O O . PRO A 1 96 ? -7.492 -9.562 13.151 1.00 91.44 96 PRO A O 1
ATOM 806 N N . GLY A 1 97 ? -5.319 -9.915 13.611 1.00 89.12 97 GLY A N 1
ATOM 807 C CA . GLY A 1 97 ? -5.507 -11.244 14.204 1.00 89.12 97 GLY A CA 1
ATOM 808 C C . GLY A 1 97 ? -5.628 -12.397 13.199 1.00 89.12 97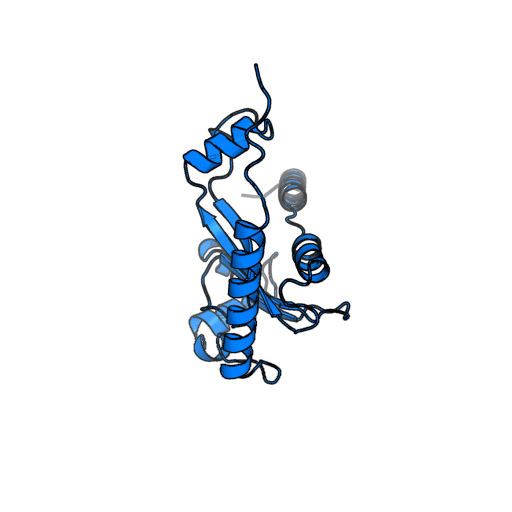 GLY A C 1
ATOM 809 O O . GLY A 1 97 ? -5.816 -13.534 13.624 1.00 89.12 97 GLY A O 1
ATOM 810 N N . LYS A 1 98 ? -5.509 -12.135 11.891 1.00 90.06 98 LYS A N 1
ATOM 811 C CA . LYS A 1 98 ? -5.329 -13.164 10.859 1.00 90.06 98 LYS A CA 1
ATOM 812 C C . LYS A 1 98 ? -3.961 -13.003 10.204 1.00 90.06 98 LYS A C 1
ATOM 814 O O . LYS A 1 98 ? -3.557 -11.886 9.896 1.00 90.06 98 LYS A O 1
ATOM 819 N N . ASP A 1 99 ? -3.331 -14.118 9.853 1.00 84.19 99 ASP A N 1
ATOM 820 C CA . ASP A 1 99 ? -2.037 -14.144 9.147 1.00 84.19 99 ASP A CA 1
ATOM 821 C C . ASP A 1 99 ? -2.176 -13.903 7.632 1.00 84.19 99 ASP A C 1
ATOM 823 O O . ASP A 1 99 ? -1.318 -14.266 6.830 1.00 84.19 99 ASP A O 1
ATOM 827 N N . THR A 1 100 ? -3.302 -13.329 7.204 1.00 86.25 100 THR A N 1
ATOM 828 C CA . THR A 1 100 ? -3.648 -13.178 5.792 1.00 86.25 100 THR A CA 1
ATOM 829 C C . THR A 1 100 ? -3.844 -11.719 5.435 1.00 86.25 100 THR A C 1
ATOM 831 O O . THR A 1 100 ? -4.660 -11.020 6.042 1.00 86.25 100 THR A O 1
ATOM 834 N N . VAL A 1 101 ? -3.169 -11.299 4.370 1.00 91.69 101 VAL A N 1
ATOM 835 C CA . VAL A 1 101 ? -3.355 -10.001 3.728 1.00 91.69 101 VAL A CA 1
ATOM 836 C C . VAL A 1 101 ? -3.922 -10.236 2.334 1.00 91.69 101 VAL A C 1
ATOM 838 O O . VAL A 1 101 ? -3.398 -11.040 1.564 1.00 91.69 101 VAL A O 1
ATOM 841 N N . LYS A 1 102 ? -5.005 -9.536 1.995 1.00 95.12 102 LYS A N 1
ATOM 842 C CA . LYS A 1 102 ? -5.587 -9.573 0.651 1.00 95.12 102 LYS A CA 1
ATOM 843 C C . LYS A 1 102 ? -4.914 -8.505 -0.204 1.00 95.12 102 LYS A C 1
ATOM 845 O O . LYS A 1 102 ? -4.976 -7.324 0.126 1.00 95.12 102 LYS A O 1
ATOM 850 N N . VAL A 1 103 ? -4.296 -8.901 -1.312 1.00 95.31 103 VAL A N 1
ATOM 851 C CA . VAL A 1 103 ? -3.807 -7.950 -2.319 1.00 95.31 103 VAL A CA 1
ATOM 852 C C . VAL A 1 103 ? -5.012 -7.429 -3.099 1.00 95.31 103 VAL A C 1
ATOM 854 O O . VAL A 1 103 ? -5.745 -8.223 -3.683 1.00 95.31 103 VAL A O 1
ATOM 857 N N . ILE A 1 104 ? -5.238 -6.114 -3.080 1.00 96.62 104 ILE A N 1
ATOM 858 C CA . ILE A 1 104 ? -6.312 -5.482 -3.857 1.00 96.62 104 ILE A CA 1
ATOM 859 C C . ILE A 1 104 ? -5.777 -5.074 -5.227 1.00 96.62 104 ILE A C 1
ATOM 861 O O . ILE A 1 104 ? -6.374 -5.420 -6.241 1.00 96.62 104 ILE A O 1
ATOM 865 N N . TRP A 1 105 ? -4.632 -4.387 -5.263 1.00 97.19 105 TRP A N 1
ATOM 866 C CA . TRP A 1 105 ? -3.930 -4.102 -6.511 1.00 97.19 105 TRP A CA 1
ATOM 867 C C . TRP A 1 105 ? -2.433 -3.924 -6.313 1.00 97.19 105 TRP A C 1
ATOM 869 O O . TRP A 1 105 ? -1.959 -3.537 -5.240 1.00 97.19 105 TRP A O 1
ATOM 879 N N . MET A 1 106 ? -1.698 -4.138 -7.400 1.00 96.19 106 MET A N 1
ATOM 880 C CA . MET A 1 106 ? -0.286 -3.792 -7.526 1.00 96.19 106 MET A CA 1
ATOM 881 C C . MET A 1 106 ? -0.068 -3.116 -8.877 1.00 96.19 106 MET A C 1
ATOM 883 O O . MET A 1 106 ? -0.073 -3.768 -9.918 1.00 96.19 106 MET A O 1
ATOM 887 N N . LEU A 1 107 ? 0.098 -1.796 -8.852 1.00 96.06 107 LEU A N 1
ATOM 888 C CA . LEU A 1 107 ? 0.275 -0.959 -10.030 1.00 96.06 107 LEU A CA 1
ATOM 889 C C . LEU A 1 107 ? 1.720 -0.456 -10.064 1.00 96.06 107 LEU A C 1
ATOM 891 O O . LEU A 1 107 ? 2.046 0.488 -9.348 1.00 96.06 107 LEU A O 1
ATOM 895 N N . PRO A 1 108 ? 2.609 -1.061 -10.866 1.00 92.81 108 PRO A N 1
ATOM 896 C CA . PRO A 1 108 ? 3.982 -0.590 -10.990 1.00 92.81 108 PRO A CA 1
ATOM 897 C C . PRO A 1 108 ? 4.044 0.762 -11.715 1.00 92.81 108 PRO A C 1
ATOM 899 O O . PRO A 1 108 ? 3.044 1.257 -12.247 1.00 92.81 108 PRO A O 1
ATOM 902 N N . ASP A 1 109 ? 5.236 1.361 -11.762 1.00 91.19 109 ASP A N 1
ATOM 903 C CA . ASP A 1 109 ? 5.508 2.502 -12.641 1.00 91.19 109 ASP A CA 1
ATOM 904 C C . ASP A 1 109 ? 5.126 2.152 -14.087 1.00 91.19 109 ASP A C 1
ATOM 906 O O . ASP A 1 109 ? 5.443 1.062 -14.577 1.00 91.19 109 ASP A O 1
ATOM 910 N N . ARG A 1 110 ? 4.445 3.077 -14.771 1.00 92.81 110 ARG A N 1
ATOM 911 C CA . ARG A 1 110 ? 3.929 2.892 -16.133 1.00 92.81 110 ARG A CA 1
ATOM 912 C C . ARG A 1 110 ? 4.979 2.388 -17.115 1.00 92.81 110 ARG A C 1
ATOM 914 O O . ARG A 1 110 ? 4.675 1.580 -17.987 1.00 92.81 110 ARG A O 1
ATOM 921 N N . ARG A 1 111 ? 6.231 2.822 -16.953 1.00 91.12 111 ARG A N 1
ATOM 922 C CA . ARG A 1 111 ? 7.358 2.427 -17.814 1.00 91.12 111 ARG A CA 1
ATOM 923 C C . ARG A 1 111 ? 7.655 0.927 -17.755 1.00 91.12 111 ARG A C 1
ATOM 925 O O . ARG A 1 111 ? 8.311 0.406 -18.649 1.00 91.12 111 ARG A O 1
ATOM 932 N N . LEU A 1 112 ? 7.204 0.247 -16.703 1.00 90.62 112 LEU A N 1
ATOM 933 C CA . LEU A 1 112 ? 7.444 -1.174 -16.477 1.00 90.62 112 LEU A CA 1
ATOM 934 C C . LEU A 1 112 ? 6.284 -2.059 -16.944 1.00 90.62 112 LEU A C 1
ATOM 936 O O . LEU A 1 112 ? 6.430 -3.276 -16.920 1.00 90.62 112 LEU A O 1
ATOM 940 N N . TRP A 1 113 ? 5.143 -1.510 -17.361 1.00 94.00 113 TRP A N 1
ATOM 941 C CA . TRP A 1 113 ? 3.934 -2.309 -17.611 1.00 94.00 113 TRP A CA 1
ATOM 942 C C . TRP A 1 113 ? 4.136 -3.396 -18.670 1.00 94.00 113 TRP A C 1
ATOM 944 O O . TRP A 1 113 ? 3.770 -4.547 -18.440 1.00 94.00 113 TRP A O 1
ATOM 954 N N . ASP A 1 114 ? 4.832 -3.077 -19.761 1.00 92.25 114 ASP A N 1
ATOM 955 C CA . ASP A 1 114 ? 5.129 -4.029 -20.841 1.00 92.25 114 ASP A CA 1
ATOM 956 C C . ASP A 1 114 ? 5.983 -5.218 -20.377 1.00 92.25 114 ASP A C 1
ATOM 958 O O . ASP A 1 114 ? 5.954 -6.292 -20.984 1.00 92.25 114 ASP A O 1
ATOM 962 N N . SER A 1 115 ? 6.746 -5.050 -19.291 1.00 91.94 115 SER A N 1
ATOM 963 C CA . SER A 1 115 ? 7.540 -6.133 -18.708 1.00 91.94 115 SER A CA 1
ATOM 964 C C . SER A 1 115 ? 6.673 -7.175 -17.995 1.00 91.94 115 SER A C 1
ATOM 966 O O . SER A 1 115 ? 7.081 -8.329 -17.891 1.00 91.94 115 SER A O 1
ATOM 968 N N . TYR A 1 116 ? 5.461 -6.815 -17.570 1.00 91.75 116 TYR A N 1
ATOM 969 C CA . TYR A 1 116 ? 4.514 -7.720 -16.910 1.00 91.75 116 TYR A CA 1
ATOM 970 C C . TYR A 1 116 ? 3.558 -8.413 -17.893 1.00 91.75 116 TYR A C 1
ATOM 972 O O . TYR A 1 116 ? 2.642 -9.115 -17.469 1.00 91.75 116 TYR A O 1
ATOM 980 N N . ALA A 1 117 ? 3.738 -8.233 -19.205 1.00 88.56 117 ALA A N 1
ATOM 981 C CA . ALA A 1 117 ? 2.934 -8.919 -20.212 1.00 88.56 117 ALA A CA 1
ATOM 982 C C . ALA A 1 117 ? 3.211 -10.435 -20.243 1.00 88.56 117 ALA A C 1
ATOM 984 O O . ALA A 1 117 ? 4.301 -10.900 -19.901 1.00 88.56 117 ALA A O 1
ATOM 985 N N . LYS A 1 118 ? 2.228 -11.208 -20.719 1.00 90.75 118 LYS A N 1
ATOM 986 C CA . LYS A 1 118 ? 2.345 -12.664 -20.872 1.00 90.75 118 LYS A CA 1
ATOM 987 C C . LYS A 1 118 ? 3.557 -13.050 -21.730 1.00 90.75 118 LYS A C 1
ATOM 989 O O . LYS A 1 118 ? 3.775 -12.478 -22.798 1.00 90.75 118 LYS A O 1
ATOM 994 N N . GLY A 1 119 ? 4.323 -14.042 -21.281 1.00 90.00 119 GLY A N 1
ATOM 995 C CA . GLY A 1 119 ? 5.532 -14.535 -21.944 1.00 90.00 119 GLY A CA 1
ATOM 996 C C . GLY A 1 119 ? 6.797 -13.722 -21.653 1.00 90.00 119 GLY A C 1
ATOM 997 O O . GLY A 1 119 ? 7.837 -13.974 -22.266 1.00 90.00 119 GLY A O 1
ATOM 998 N N . LYS A 1 120 ? 6.739 -12.739 -20.746 1.00 89.12 120 LYS A N 1
ATOM 999 C CA . LYS A 1 120 ? 7.912 -11.990 -20.273 1.00 89.12 120 LYS A CA 1
ATOM 1000 C C . LYS A 1 120 ? 8.467 -12.602 -18.989 1.00 89.12 120 LYS A C 1
ATOM 1002 O O . LYS A 1 120 ? 7.765 -13.259 -18.235 1.00 89.12 120 LYS A O 1
ATOM 1007 N N . MET A 1 121 ? 9.747 -12.343 -18.720 1.00 82.56 121 MET A N 1
ATOM 1008 C CA . MET A 1 121 ? 10.440 -12.864 -17.532 1.00 82.56 121 MET A CA 1
ATOM 1009 C C . MET A 1 121 ? 9.807 -12.391 -16.215 1.00 82.56 121 MET A C 1
ATOM 1011 O O . MET A 1 121 ? 9.833 -13.112 -15.226 1.00 82.56 121 MET A O 1
ATOM 1015 N N . THR A 1 122 ? 9.240 -11.187 -16.214 1.00 86.56 122 THR A N 1
ATOM 1016 C CA . THR A 1 122 ? 8.574 -10.561 -15.066 1.00 86.56 122 THR A CA 1
ATOM 1017 C C . THR A 1 122 ? 7.052 -10.708 -15.124 1.00 86.56 122 THR A C 1
ATOM 1019 O O . THR A 1 122 ? 6.352 -9.953 -14.462 1.00 86.56 122 THR A O 1
ATOM 1022 N N . GLU A 1 123 ? 6.515 -11.651 -15.909 1.00 88.94 123 GLU A N 1
ATOM 1023 C CA . GLU A 1 123 ? 5.076 -11.933 -15.942 1.00 88.94 123 GLU A CA 1
ATOM 1024 C C . GLU A 1 123 ? 4.543 -12.205 -14.526 1.00 88.94 123 GLU A C 1
ATOM 1026 O O . GLU A 1 123 ? 5.042 -13.065 -13.800 1.00 88.94 123 GLU A O 1
ATOM 1031 N N . ASN A 1 124 ? 3.503 -11.470 -14.131 1.00 92.50 124 ASN A N 1
ATOM 1032 C CA . ASN A 1 124 ? 2.824 -11.664 -12.859 1.00 92.50 124 ASN A CA 1
ATOM 1033 C C . ASN A 1 124 ? 1.338 -11.378 -13.041 1.00 92.50 124 ASN A C 1
ATOM 1035 O O . ASN A 1 124 ? 0.951 -10.229 -13.235 1.00 92.50 124 ASN A O 1
ATOM 1039 N N . LYS A 1 125 ? 0.512 -12.423 -12.929 1.00 93.12 125 LYS A N 1
ATOM 1040 C CA . LYS A 1 125 ? -0.927 -12.334 -13.185 1.00 93.12 125 LYS A CA 1
ATOM 1041 C C . LYS A 1 125 ? -1.610 -11.233 -12.367 1.00 93.12 125 LYS A C 1
ATOM 1043 O O . LYS A 1 125 ? -2.360 -10.453 -12.934 1.00 93.12 125 LYS A O 1
ATOM 1048 N N . THR A 1 126 ? -1.320 -11.124 -11.070 1.00 93.50 126 THR A N 1
ATOM 1049 C CA . THR A 1 126 ? -1.926 -10.104 -10.197 1.00 93.50 126 THR A CA 1
ATOM 1050 C C . THR A 1 126 ? -1.614 -8.687 -10.675 1.00 93.50 126 THR A C 1
ATOM 1052 O O . THR A 1 126 ? -2.493 -7.826 -10.673 1.00 93.50 126 THR A O 1
ATOM 1055 N N . ILE A 1 127 ? -0.374 -8.439 -11.105 1.00 94.44 127 ILE A N 1
ATOM 1056 C CA . ILE A 1 127 ? 0.046 -7.139 -11.639 1.00 94.44 127 ILE A CA 1
ATOM 1057 C C . ILE A 1 127 ? -0.598 -6.889 -13.005 1.00 94.44 127 ILE A C 1
ATOM 1059 O O . ILE A 1 127 ? -1.144 -5.812 -13.224 1.00 94.44 127 ILE A O 1
ATOM 1063 N N . SER A 1 128 ? -0.586 -7.872 -13.907 1.00 95.44 128 SER A N 1
ATOM 1064 C CA . SER A 1 128 ? -1.208 -7.751 -15.230 1.00 95.44 128 SER A CA 1
ATOM 1065 C C . SER A 1 128 ? -2.712 -7.472 -15.127 1.00 95.44 128 SER A C 1
ATOM 1067 O O . SER A 1 128 ? -3.209 -6.564 -15.791 1.00 95.44 128 SER A O 1
ATOM 1069 N N . ASP A 1 129 ? -3.419 -8.197 -14.255 1.00 96.19 129 ASP A N 1
ATOM 1070 C CA . ASP A 1 129 ? -4.848 -8.009 -13.985 1.00 96.19 129 ASP A CA 1
ATOM 1071 C C . ASP A 1 129 ? -5.101 -6.621 -13.367 1.00 96.19 129 ASP A C 1
ATOM 1073 O O . ASP A 1 129 ? -6.017 -5.918 -13.791 1.00 96.19 129 ASP A O 1
ATOM 1077 N N . SER A 1 130 ? -4.247 -6.178 -12.431 1.00 96.62 130 SER A N 1
ATOM 1078 C CA . SER A 1 130 ? -4.324 -4.830 -11.841 1.00 96.62 130 SER A CA 1
ATOM 1079 C C . SER A 1 130 ? -4.147 -3.735 -12.897 1.00 96.62 130 SER A C 1
ATOM 1081 O O . SER A 1 130 ? -4.911 -2.774 -12.910 1.00 96.62 130 SER A O 1
ATOM 1083 N N . ILE A 1 131 ? -3.162 -3.873 -13.793 1.00 97.00 131 ILE A N 1
ATOM 1084 C CA . ILE A 1 131 ? -2.916 -2.930 -14.895 1.00 97.00 131 ILE A CA 1
ATOM 1085 C C . ILE A 1 131 ? -4.136 -2.876 -15.819 1.00 97.00 131 ILE A C 1
ATOM 1087 O O . ILE A 1 131 ? -4.606 -1.788 -16.154 1.00 97.00 131 ILE A O 1
ATOM 1091 N N . TYR A 1 132 ? -4.674 -4.037 -16.197 1.00 96.81 132 TYR A N 1
ATOM 1092 C CA . TYR A 1 132 ? -5.844 -4.118 -17.063 1.00 96.81 132 TYR A CA 1
ATOM 1093 C C . TYR A 1 132 ? -7.074 -3.459 -16.428 1.00 96.81 132 TYR A C 1
ATOM 1095 O O . TYR A 1 132 ? -7.722 -2.630 -17.073 1.00 96.81 132 TYR A O 1
ATOM 1103 N N . ASP A 1 133 ? -7.379 -3.785 -15.169 1.00 97.12 133 ASP A N 1
ATOM 1104 C CA . ASP A 1 133 ? -8.511 -3.194 -14.458 1.00 97.12 133 ASP A CA 1
ATOM 1105 C C . ASP A 1 133 ? -8.292 -1.693 -14.224 1.00 97.12 133 ASP A C 1
ATOM 1107 O O . ASP A 1 133 ? -9.234 -0.923 -14.350 1.00 97.12 133 ASP A O 1
ATOM 1111 N N . PHE A 1 134 ? -7.065 -1.225 -13.997 1.00 97.38 134 PHE A N 1
ATOM 1112 C CA . PHE A 1 134 ? -6.779 0.209 -13.898 1.00 97.38 134 PHE A CA 1
ATOM 1113 C C . PHE A 1 134 ? -7.006 0.960 -15.218 1.00 97.38 134 PHE A C 1
ATOM 1115 O O . PHE A 1 134 ? -7.534 2.072 -15.210 1.00 97.38 134 PHE A O 1
ATOM 1122 N N . GLN A 1 135 ? -6.636 0.364 -16.355 1.00 96.81 135 GLN A N 1
ATOM 1123 C CA . GLN A 1 135 ? -6.810 0.980 -17.674 1.00 96.81 135 GLN A CA 1
ATOM 1124 C C . GLN A 1 135 ? -8.264 0.969 -18.155 1.00 96.81 135 GLN A C 1
ATOM 1126 O O . GLN A 1 135 ? -8.695 1.927 -18.792 1.00 96.81 135 GLN A O 1
ATOM 1131 N N . ASN A 1 136 ? -9.005 -0.108 -17.878 1.00 97.88 136 ASN A N 1
ATOM 1132 C CA . ASN A 1 136 ? -10.304 -0.359 -18.511 1.00 97.88 136 ASN A CA 1
ATOM 1133 C C . ASN A 1 136 ? -11.479 -0.336 -17.527 1.00 97.88 136 ASN A C 1
ATOM 1135 O O . ASN A 1 136 ? -12.586 0.031 -17.905 1.00 97.88 136 ASN A O 1
ATOM 1139 N N . ASN A 1 137 ? -11.248 -0.696 -16.262 1.00 96.94 137 ASN A N 1
ATOM 1140 C CA . ASN A 1 137 ? -12.285 -0.927 -15.255 1.00 96.94 137 ASN A CA 1
ATOM 1141 C C . ASN A 1 137 ? -11.968 -0.219 -13.923 1.00 96.94 137 ASN A C 1
ATOM 1143 O O . ASN A 1 137 ? -12.223 -0.776 -12.853 1.00 96.94 137 ASN A O 1
ATOM 1147 N N . LYS A 1 138 ? -11.410 1.003 -13.952 1.00 95.12 138 LYS A N 1
ATOM 1148 C CA . LYS A 1 138 ? -10.903 1.688 -12.743 1.00 95.12 138 LYS A CA 1
ATOM 1149 C C . LYS A 1 138 ? -11.939 1.758 -11.611 1.00 95.12 138 LYS A C 1
ATOM 1151 O O . LYS A 1 138 ? -11.606 1.531 -10.454 1.00 95.12 138 LYS A O 1
ATOM 1156 N N . GLN A 1 139 ? -13.214 1.956 -11.947 1.00 95.00 139 GLN A N 1
ATOM 1157 C CA . GLN A 1 139 ? -14.314 1.976 -10.973 1.00 95.00 139 GLN A CA 1
ATOM 1158 C C . GLN A 1 139 ? -14.470 0.656 -10.206 1.00 95.00 139 GLN A C 1
ATOM 1160 O O . GLN A 1 139 ? -14.739 0.671 -9.010 1.00 95.00 139 GLN A O 1
ATOM 1165 N N . LYS A 1 140 ? -14.278 -0.489 -10.871 1.00 93.12 140 LYS A N 1
ATOM 1166 C CA . LYS A 1 140 ? -14.305 -1.811 -10.229 1.00 93.12 140 LYS A CA 1
ATOM 1167 C C . LYS A 1 140 ? -13.133 -1.957 -9.262 1.00 93.12 140 LYS A C 1
ATOM 1169 O O . LYS A 1 140 ? -13.302 -2.490 -8.171 1.00 93.12 140 LYS A O 1
ATOM 1174 N N . LEU A 1 141 ? -11.962 -1.454 -9.653 1.00 92.62 141 LEU A N 1
ATOM 1175 C CA . LEU A 1 141 ? -10.768 -1.469 -8.815 1.00 92.62 141 LEU A CA 1
ATOM 1176 C C . LEU A 1 141 ? -10.967 -0.646 -7.534 1.00 92.62 141 LEU A C 1
ATOM 1178 O O . LEU A 1 141 ? -10.512 -1.058 -6.471 1.00 92.62 141 LEU A O 1
ATOM 1182 N N . GLU A 1 142 ? -11.686 0.472 -7.624 1.00 94.94 142 GLU A N 1
ATOM 1183 C CA . GLU A 1 142 ? -11.941 1.422 -6.529 1.00 94.94 142 GLU A CA 1
ATOM 1184 C C . GLU A 1 142 ? -13.228 1.152 -5.742 1.00 94.94 142 GLU A C 1
ATOM 1186 O O . GLU A 1 142 ? -13.458 1.770 -4.701 1.00 94.94 142 GLU A O 1
ATOM 1191 N N . ALA A 1 143 ? -14.060 0.218 -6.201 1.00 95.38 143 ALA A N 1
ATOM 1192 C CA . ALA A 1 143 ? -15.285 -0.159 -5.513 1.00 95.38 143 ALA A CA 1
ATOM 1193 C C . ALA A 1 143 ? -14.987 -0.691 -4.103 1.00 95.38 143 ALA A C 1
ATOM 1195 O O . ALA A 1 143 ? -13.965 -1.346 -3.871 1.00 95.38 143 ALA A O 1
ATOM 1196 N N . LYS A 1 144 ? -15.895 -0.408 -3.164 1.00 94.69 144 LYS A N 1
ATOM 1197 C CA . LYS A 1 144 ? -15.829 -0.938 -1.798 1.00 94.69 144 LYS A CA 1
ATOM 1198 C C . LYS A 1 144 ? -15.909 -2.462 -1.811 1.00 94.69 144 LYS A C 1
ATOM 1200 O O . LYS A 1 144 ? -16.627 -3.044 -2.621 1.00 94.69 144 LYS A O 1
ATOM 1205 N N . GLU A 1 145 ? -15.190 -3.087 -0.892 1.00 95.19 145 GLU A N 1
ATOM 1206 C CA . GLU A 1 145 ? -15.299 -4.524 -0.649 1.00 95.19 145 GLU A CA 1
ATOM 1207 C C . GLU A 1 145 ? -16.554 -4.819 0.191 1.00 95.19 145 GLU A C 1
ATOM 1209 O O . GLU A 1 145 ? -17.040 -3.957 0.924 1.00 95.19 145 GLU A O 1
ATOM 1214 N N . GLU A 1 146 ? -17.079 -6.042 0.110 1.00 93.94 146 GLU A N 1
ATOM 1215 C CA . GLU A 1 146 ? -18.318 -6.440 0.805 1.00 93.94 146 GLU A CA 1
ATOM 1216 C C . GLU A 1 146 ? -18.234 -6.294 2.332 1.00 93.94 146 GLU A C 1
ATOM 1218 O O . GLU A 1 146 ? -19.225 -6.011 3.000 1.00 93.94 146 GLU A O 1
ATOM 1223 N N . ASP A 1 147 ? -17.037 -6.470 2.884 1.00 93.94 147 ASP A N 1
ATOM 1224 C CA . ASP A 1 147 ? -16.736 -6.392 4.309 1.00 93.94 147 ASP A CA 1
ATOM 1225 C C . ASP A 1 147 ? -16.224 -5.002 4.742 1.00 93.94 147 ASP A C 1
ATOM 1227 O O . ASP A 1 147 ? -15.717 -4.844 5.856 1.00 93.94 147 ASP A O 1
ATOM 1231 N N . ASP A 1 148 ? -16.317 -3.984 3.879 1.00 94.75 148 ASP A N 1
ATOM 1232 C CA . ASP A 1 148 ? -15.981 -2.608 4.249 1.00 94.75 148 ASP A CA 1
ATOM 1233 C C . ASP A 1 148 ? -16.977 -2.019 5.255 1.00 94.75 148 ASP A C 1
ATOM 1235 O O . ASP A 1 148 ? -18.187 -2.250 5.227 1.00 94.75 148 ASP A O 1
ATOM 1239 N N . LEU A 1 149 ? -16.456 -1.183 6.153 1.00 94.50 149 LEU A N 1
ATOM 1240 C CA . LEU A 1 149 ? -17.284 -0.450 7.100 1.00 94.50 149 LEU A CA 1
ATOM 1241 C C . LEU A 1 149 ? -18.1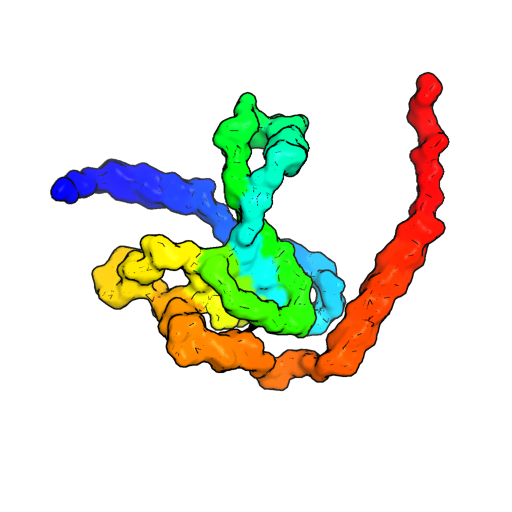71 0.584 6.393 1.00 94.50 149 LEU A C 1
ATOM 1243 O O . LEU A 1 149 ? -17.779 1.224 5.415 1.00 94.50 149 LEU A O 1
ATOM 1247 N N . CYS A 1 150 ? -19.351 0.829 6.966 1.00 95.75 150 CYS A N 1
ATOM 1248 C CA . CYS A 1 150 ? -20.178 1.953 6.545 1.00 95.75 150 CYS A CA 1
ATOM 1249 C C . CYS A 1 150 ? -19.518 3.297 6.903 1.00 95.75 150 CYS A C 1
ATOM 1251 O O . CYS A 1 150 ? -18.797 3.424 7.899 1.00 95.75 150 CYS A O 1
ATOM 1253 N N . ASP A 1 151 ? -19.815 4.329 6.113 1.00 94.44 151 ASP A N 1
ATOM 1254 C CA . ASP A 1 151 ? -19.150 5.634 6.219 1.00 94.44 151 ASP A CA 1
ATOM 1255 C C . ASP A 1 151 ? -19.373 6.314 7.577 1.00 94.44 151 ASP A C 1
ATOM 1257 O O . ASP A 1 151 ? -18.508 7.038 8.070 1.00 94.44 151 ASP A O 1
ATOM 1261 N N . GLU A 1 152 ? -20.510 6.058 8.224 1.00 96.25 152 GLU A N 1
ATOM 1262 C CA . GLU A 1 152 ? -20.817 6.577 9.560 1.00 96.25 152 GLU A CA 1
ATOM 1263 C C . GLU A 1 152 ? -19.880 6.009 10.631 1.00 96.25 152 GLU A C 1
ATOM 1265 O O . GLU A 1 152 ? -19.351 6.758 11.458 1.00 96.25 152 GLU A O 1
ATOM 1270 N N . LYS A 1 153 ? -19.615 4.695 10.585 1.00 95.56 153 LYS A N 1
ATOM 1271 C CA . LYS A 1 153 ? -18.667 4.038 11.495 1.00 95.56 153 LYS A CA 1
ATOM 1272 C C . LYS A 1 153 ? -17.252 4.555 11.266 1.00 95.56 153 LYS A C 1
ATOM 1274 O O . LYS A 1 153 ? -16.570 4.890 12.231 1.00 95.56 153 LYS A O 1
ATOM 1279 N N . ILE A 1 154 ? -16.842 4.698 10.005 1.00 95.25 154 ILE A N 1
ATOM 1280 C CA . ILE A 1 154 ? -15.526 5.244 9.642 1.00 95.25 154 ILE A CA 1
ATOM 1281 C C . ILE A 1 154 ? -15.350 6.661 10.205 1.00 95.25 154 ILE A C 1
ATOM 1283 O O . ILE A 1 154 ? -14.349 6.950 10.864 1.00 95.25 154 ILE A O 1
ATOM 1287 N N . LYS A 1 155 ? -16.344 7.540 10.013 1.00 95.12 155 LYS A N 1
ATOM 1288 C CA . LYS A 1 155 ? -16.327 8.909 10.557 1.00 95.12 155 LYS A CA 1
ATOM 1289 C C . LYS A 1 155 ? -16.200 8.918 12.079 1.00 95.12 155 LYS A C 1
ATOM 1291 O O . LYS A 1 155 ? -15.445 9.727 12.621 1.00 95.12 155 LYS A O 1
ATOM 1296 N N . LYS A 1 156 ? -16.914 8.023 12.769 1.00 96.12 156 LYS A N 1
ATOM 1297 C CA . LYS A 1 156 ? -16.840 7.895 14.229 1.00 96.12 156 LYS A CA 1
ATOM 1298 C C . LYS A 1 156 ? -15.430 7.510 14.689 1.00 96.12 156 LYS A C 1
ATOM 1300 O O . LYS A 1 156 ? -14.886 8.192 15.554 1.00 96.12 156 LYS A O 1
ATOM 1305 N N . ILE A 1 157 ? -14.815 6.509 14.056 1.00 94.19 157 ILE A N 1
ATOM 1306 C CA . ILE A 1 157 ? -13.454 6.052 14.388 1.00 94.19 157 ILE A CA 1
ATOM 1307 C C . ILE A 1 157 ? -12.435 7.180 14.192 1.00 94.19 157 ILE A C 1
ATOM 1309 O O . ILE A 1 157 ? -11.652 7.476 15.094 1.00 94.19 157 ILE A O 1
ATOM 1313 N N . TYR A 1 158 ? -12.468 7.873 13.048 1.00 93.50 158 TYR A N 1
ATOM 1314 C CA . TYR A 1 158 ? -11.550 8.992 12.812 1.00 93.50 158 TYR A CA 1
ATOM 1315 C C . TYR A 1 158 ? -11.727 10.120 13.832 1.00 93.50 158 TYR A C 1
ATOM 1317 O O . TYR A 1 158 ? -10.737 10.676 14.310 1.00 93.50 158 TYR A O 1
ATOM 1325 N N . LYS A 1 159 ? -12.970 10.431 14.215 1.00 94.19 159 LYS A N 1
ATOM 1326 C CA . LYS A 1 159 ? -13.253 11.433 15.248 1.00 94.19 159 LYS A CA 1
ATOM 1327 C C . LYS A 1 159 ? -12.649 11.037 16.598 1.00 94.19 159 LYS A C 1
ATOM 1329 O O . LYS A 1 159 ? -12.031 11.878 17.247 1.00 94.19 159 LYS A O 1
ATOM 1334 N N . GLU A 1 160 ? -12.790 9.778 17.003 1.00 94.00 160 GLU A N 1
ATOM 1335 C CA . GLU A 1 160 ? -12.213 9.254 18.248 1.00 94.00 160 GLU A CA 1
ATOM 1336 C C . GLU A 1 160 ? -10.678 9.318 18.234 1.00 94.00 160 GLU A C 1
ATOM 1338 O O . GLU A 1 160 ? -10.068 9.797 19.193 1.00 94.00 160 GLU A O 1
ATOM 1343 N N . ILE A 1 161 ? -10.045 8.933 17.121 1.00 90.88 161 ILE A N 1
ATOM 1344 C CA . ILE A 1 161 ? -8.587 9.027 16.946 1.00 90.88 161 ILE A CA 1
ATOM 1345 C C . ILE A 1 161 ? -8.118 10.480 17.064 1.00 90.88 161 ILE A C 1
ATOM 1347 O O . ILE A 1 161 ? -7.189 10.767 17.822 1.00 90.88 161 ILE A O 1
ATOM 1351 N N . MET A 1 162 ? -8.779 11.413 16.373 1.00 90.50 162 MET A N 1
ATOM 1352 C CA . MET A 1 162 ? -8.439 12.838 16.441 1.00 90.50 162 MET A CA 1
ATOM 1353 C C . MET A 1 162 ? -8.577 13.395 17.862 1.00 90.50 162 MET A C 1
ATOM 1355 O O . MET A 1 162 ? -7.697 14.120 18.327 1.00 90.50 162 MET A O 1
ATOM 1359 N N . GLN A 1 163 ? -9.645 13.035 18.579 1.00 92.69 163 GLN A N 1
ATOM 1360 C CA . GLN A 1 163 ? -9.843 13.450 19.970 1.00 92.69 163 GLN A CA 1
ATOM 1361 C C . GLN A 1 163 ? -8.747 12.903 20.894 1.00 92.69 163 GLN A C 1
ATOM 1363 O O . GLN A 1 163 ? -8.251 13.628 21.758 1.00 92.69 163 GLN A O 1
ATOM 1368 N N . ASN A 1 164 ? -8.335 11.649 20.708 1.00 89.31 164 ASN A N 1
ATOM 1369 C CA . ASN A 1 164 ? -7.269 11.036 21.499 1.00 89.31 164 ASN A CA 1
ATOM 1370 C C . ASN A 1 164 ? -5.900 11.669 21.217 1.00 89.31 164 ASN A C 1
ATOM 1372 O O . ASN A 1 164 ? -5.145 11.924 22.156 1.00 89.31 164 ASN A O 1
ATOM 1376 N N . LEU A 1 165 ? -5.599 11.993 19.956 1.00 88.00 165 LEU A N 1
ATOM 1377 C CA . LEU A 1 165 ? -4.380 12.720 19.584 1.00 88.00 165 LEU A CA 1
ATOM 1378 C C . LEU A 1 165 ? -4.326 14.107 20.237 1.00 88.00 165 LEU A C 1
ATOM 1380 O O . LEU A 1 165 ? -3.302 14.476 20.809 1.00 88.00 165 LEU A O 1
ATOM 1384 N N . GLN A 1 166 ? -5.439 14.847 20.231 1.00 89.00 166 GLN A N 1
ATOM 1385 C CA . GLN A 1 166 ? -5.523 16.157 20.886 1.00 89.00 166 GLN A CA 1
ATOM 1386 C C . GLN A 1 166 ? -5.344 16.068 22.406 1.00 89.00 166 GLN A C 1
ATOM 1388 O O . GLN A 1 166 ? -4.699 16.931 22.999 1.00 89.00 166 GLN A O 1
ATOM 1393 N N . LYS A 1 167 ? -5.901 15.036 23.052 1.00 88.94 167 LYS A N 1
ATOM 1394 C CA . LYS A 1 167 ? -5.706 14.808 24.492 1.00 88.94 167 LYS A CA 1
ATOM 1395 C C . LYS A 1 167 ? -4.239 14.527 24.819 1.00 88.94 167 LYS A C 1
ATOM 1397 O O . LYS A 1 167 ? -3.724 15.143 25.743 1.00 88.94 167 LYS A O 1
ATOM 1402 N N . ARG A 1 168 ? -3.565 13.677 24.030 1.00 85.56 168 ARG A N 1
ATOM 1403 C CA . ARG A 1 168 ? -2.136 13.357 24.208 1.00 85.56 168 ARG A CA 1
ATOM 1404 C C . ARG A 1 168 ? -1.242 14.590 24.086 1.00 85.56 168 ARG A C 1
ATOM 1406 O O . ARG A 1 168 ? -0.405 14.818 24.949 1.00 85.56 168 ARG A O 1
ATOM 1413 N N . GLN A 1 169 ? -1.482 15.428 23.077 1.00 83.38 169 GLN A N 1
ATOM 1414 C CA . GLN A 1 169 ? -0.729 16.675 22.889 1.00 83.38 169 GLN A CA 1
ATOM 1415 C C . GLN A 1 169 ? -0.915 17.672 24.042 1.00 83.38 169 GLN A C 1
ATOM 1417 O O . GLN A 1 169 ? -0.011 18.442 24.335 1.00 83.38 169 GLN A O 1
ATOM 1422 N N . LYS A 1 170 ? -2.079 17.668 24.705 1.00 80.00 170 LYS A N 1
ATOM 1423 C CA . LYS A 1 170 ? -2.338 18.514 25.882 1.00 80.00 170 LYS A CA 1
ATOM 1424 C C . LYS A 1 170 ? -1.754 17.941 27.176 1.00 80.00 170 LYS A C 1
ATOM 1426 O O . LYS A 1 170 ? -1.529 18.703 28.109 1.00 80.00 170 LYS A O 1
ATOM 1431 N N . SER A 1 171 ? -1.555 16.625 27.251 1.00 74.81 171 SER A N 1
ATOM 1432 C CA . SER A 1 171 ? -1.060 15.930 28.445 1.00 74.81 171 SER A CA 1
ATOM 1433 C C . SER A 1 171 ? 0.455 15.735 28.483 1.00 74.81 171 SER A C 1
ATOM 1435 O O . SER A 1 171 ? 0.953 15.290 29.508 1.00 74.81 171 SER A O 1
ATOM 1437 N N . GLU A 1 172 ? 1.185 16.027 27.405 1.00 62.09 172 GLU A N 1
ATOM 1438 C CA . GLU A 1 172 ? 2.648 16.123 27.430 1.00 62.09 172 GLU A CA 1
ATOM 1439 C C . GLU A 1 172 ? 3.041 17.553 27.842 1.00 62.09 172 GLU A C 1
ATOM 1441 O O . GLU A 1 172 ? 3.075 18.448 26.992 1.00 62.09 172 GLU A O 1
ATOM 1446 N N . PRO A 1 173 ? 3.307 17.835 29.136 1.00 55.56 173 PRO A N 1
ATOM 1447 C CA . PRO A 1 173 ? 3.915 19.099 29.506 1.00 55.56 173 PRO A CA 1
ATOM 1448 C C . PRO A 1 173 ? 5.273 19.189 28.815 1.00 55.56 173 PRO A C 1
ATOM 1450 O O . PRO A 1 173 ? 6.077 18.257 28.839 1.00 55.56 173 PRO A O 1
ATOM 1453 N N . ILE A 1 174 ? 5.513 20.334 28.184 1.00 52.72 174 ILE A N 1
ATOM 1454 C CA . ILE A 1 174 ? 6.792 20.700 27.593 1.00 52.72 174 ILE A CA 1
ATOM 1455 C C . ILE A 1 174 ? 7.855 20.592 28.695 1.00 52.72 174 ILE A C 1
ATOM 1457 O O . ILE A 1 174 ? 7.986 21.493 29.522 1.00 52.72 174 ILE A O 1
ATOM 1461 N N . ASN A 1 175 ? 8.623 19.502 28.706 1.00 49.59 175 ASN A N 1
ATOM 1462 C CA . ASN A 1 175 ? 9.807 19.363 29.547 1.00 49.59 175 ASN A CA 1
ATOM 1463 C C . ASN A 1 175 ? 10.911 20.263 28.955 1.00 49.59 175 ASN A C 1
ATOM 1465 O O . ASN A 1 175 ? 11.826 19.815 28.272 1.00 49.59 175 ASN A O 1
ATOM 1469 N N . ARG A 1 176 ? 10.759 21.583 29.139 1.00 47.84 176 ARG A N 1
ATOM 1470 C CA . ARG A 1 176 ? 11.760 22.631 28.862 1.00 47.84 176 ARG A CA 1
ATOM 1471 C C . ARG A 1 176 ? 12.550 22.936 30.141 1.00 47.84 176 ARG A C 1
ATOM 1473 O O . ARG A 1 176 ? 12.590 24.067 30.600 1.00 47.84 176 ARG A O 1
ATOM 1480 N N . GLN A 1 177 ? 13.160 21.916 30.724 1.00 45.75 177 GLN A N 1
ATOM 1481 C CA . GLN A 1 177 ? 14.258 21.981 31.698 1.00 45.75 177 GLN A CA 1
ATOM 1482 C C . GLN A 1 177 ? 15.051 20.697 31.391 1.00 45.75 177 GLN A C 1
ATOM 1484 O O . GLN A 1 177 ? 14.445 19.634 31.353 1.00 45.75 177 GLN A O 1
ATOM 1489 N N . THR A 1 178 ? 16.316 20.684 30.967 1.00 43.88 178 THR A N 1
ATOM 1490 C CA . THR A 1 178 ? 17.496 21.358 31.521 1.00 43.88 178 THR A CA 1
ATOM 1491 C C . THR A 1 178 ? 18.617 21.326 30.466 1.00 43.88 178 THR A C 1
ATOM 1493 O O . THR A 1 178 ? 19.008 20.246 30.035 1.00 43.88 178 THR A O 1
ATOM 1496 N N . MET A 1 179 ? 19.159 22.479 30.075 1.00 38.88 179 MET A N 1
ATOM 1497 C CA . MET A 1 179 ? 20.575 22.637 29.707 1.00 38.88 179 MET A CA 1
ATOM 1498 C C . MET A 1 179 ? 20.956 24.064 30.106 1.00 38.88 179 MET A C 1
ATOM 1500 O O . MET A 1 179 ? 20.684 25.015 29.375 1.00 38.88 179 MET A O 1
ATOM 1504 N N . VAL A 1 180 ? 21.454 24.182 31.337 1.00 48.78 180 VAL A N 1
ATOM 1505 C CA . VAL A 1 180 ? 22.334 25.273 31.767 1.00 48.78 180 VAL A CA 1
ATOM 1506 C C . VAL A 1 180 ? 23.752 24.804 31.485 1.00 48.78 180 VAL A C 1
ATOM 1508 O O . VAL A 1 180 ? 24.001 23.606 31.755 1.00 48.78 180 VAL A O 1
#

Sequence (180 aa):
MKITRIDAHDRFEHFTKQNFDISACCQDLIDKRPFGDIPFYIFAHARTIGMDEKIKLYAQRKFKSLEEVPEKTIIWQPRLTKPEAQENSMLFKAYPGKDTVKVIWMLPDRRLWDSYAKGKMTENKTISDSIYDFQNNKQKLEAKEEDDLCDEKIKKIYKEIMQNLQKRQKSEPINRQTMV

pLDDT: mean 85.73, std 14.92, range [38.88, 97.88]

Secondary structure (DSSP, 8-state):
----HHHHHHHHHHHHHT---HHHHHHHHHHT-TTTTS-EEEEEEEEEPPHHHHHHHHHTTSSSSSTTS-SEEEEEEEESSPPPP-TTEEEEEE-TTSS-EEEEEEE--GGGGGGGSTTSTT--HHHHHHHHHHHH-HHHHHSPPTTPPPHHHHHHHHHHHHHHHHHHHHHS--------

Solvent-accessible surface area (backbone atoms only — not comparable to full-atom values): 10756 Å² total; per-residue (Å²): 135,86,82,48,74,62,62,53,47,54,52,48,49,55,55,58,73,62,59,74,54,63,64,61,58,50,47,56,52,50,75,63,31,89,70,52,73,51,66,33,30,40,39,34,34,66,40,75,54,52,70,72,55,42,53,51,50,32,74,68,65,77,38,95,43,70,84,69,46,67,60,60,44,77,45,79,41,83,32,86,60,82,65,84,86,54,76,34,24,36,34,34,39,40,37,52,98,52,101,55,70,48,77,75,39,40,29,62,49,74,92,50,51,77,48,27,34,89,94,38,97,60,48,38,69,66,39,39,53,30,47,49,32,57,76,76,37,43,68,69,72,50,49,82,59,95,86,56,77,55,69,69,59,52,53,51,52,54,49,53,53,54,52,52,52,54,50,50,65,69,69,57,74,83,79,88,72,86,87,131

Radius of gyration: 20.7 Å; Cα contacts (8 Å, |Δi|>4): 192; chains: 1; bounding box: 49×40×59 Å

Nearest PDB structures (foldseek):
  8twq-assembly1_A  TM=2.593E-01  e=1.945E+00  Lambdavirus lambda